Protein AF-0000000074540256 (afdb_homodimer)

InterPro domains:
  IPR001845 HTH ArsR-type DNA-binding domain [PS50987] (1-90)
  IPR001845 HTH ArsR-type DNA-binding domain [SM00418] (5-84)
  IPR011991 ArsR-like helix-turn-helix domain [cd00090] (26-87)
  IPR036388 Winged helix-like DNA-binding domain superfamily [G3DSA:1.10.10.10] (3-91)
  IPR036390 Winged helix DNA-binding domain superfamily [SSF46785] (2-89)
  IPR051081 HTH-type Metal-responsive Transcriptional Regulators [PTHR33154] (4-87)

Secondary structure (DSSP, 8-state):
-HHHHHHHHHHSHHHHHHHHHHHHHS-EEHHHHHHHHT--HHHHHHHHHHHHHTTS-EEEEETTEEEEE---HHHHHHHHHHHHHHHHHHT-/-HHHHHHHHHTSHHHHHHHHHHHHHS-EEHHHHHHHHT--HHHHHHHHHHHHHTTS-EEEEETTEEEEE---HHHHHHHHHHHHHHHHHHT-

Solvent-accessible surface area (backbone atoms only — not comparable to full-atom values): 9832 Å² total; per-residue (Å²): 104,66,60,54,53,50,28,57,55,53,40,36,65,65,50,44,49,50,50,50,55,24,59,76,63,52,54,38,33,53,65,55,49,14,64,76,69,69,49,53,53,68,59,41,44,53,53,47,49,53,36,36,76,60,52,60,31,44,74,44,86,46,92,94,44,51,34,32,27,59,79,49,72,40,50,57,52,24,55,52,23,44,51,49,37,38,52,56,42,70,71,108,105,64,60,54,53,50,28,58,55,53,39,37,66,67,51,45,48,50,51,49,54,25,60,76,64,52,53,37,32,52,64,56,49,12,63,75,70,68,49,51,54,66,60,42,44,53,53,47,49,52,36,37,76,61,52,58,31,44,74,46,85,46,91,95,45,52,33,32,26,62,78,51,70,42,50,57,52,22,54,52,24,46,50,48,37,39,53,56,39,66,72,103

Foldseek 3Di:
DLVVLVCVLVVDPLSLVLQVVQAVVFKDFLVRSCVVSVHDSVVSVVSVVSCVVSQQWDWDDDPPTIIIHGPDPVSVVVSVVVVVVVVVVVVD/DLVVLVCVLVVDPLSLVLQVVQAVVFKDFLVRSCVVSVHDSVVSVVSVVSCVVSQQWDWDDDPPTIIIHGPDPVSVVVSVVVVVVVVVVVVD

Sequence (184 aa):
MPDEKLARALRARIRRRILKTIIDSGELSVTEISERLGIGKYSASKHLKLLYDLGLVNAREDPPRKLYYVSIPELKELLEAYDKVVEAISKRMPDEKLARALRARIRRRILKTIIDSGELSVTEISERLGIGKYSASKHLKLLYDLGLVNAREDPPRKLYYVSIPELKELLEAYDKVVEAISKR

Organism: Archaeoglobus fulgidus (strain ATCC 49558 / DSM 4304 / JCM 9628 / NBRC 100126 / VC-16) (NCBI:txid224325)

Radius of gyration: 18.28 Å; Cα contacts (8 Å, |Δi|>4): 238; chains: 2; bounding box: 24×63×40 Å

pLDDT: mean 96.2, std 3.52, range [77.75, 98.69]

Structure (mmCIF, N/CA/C/O backbone):
data_AF-0000000074540256-model_v1
#
loop_
_entity.id
_entity.type
_entity.pdbx_description
1 polymer 'Transcriptional regulatory protein, ArsR family'
#
loop_
_atom_site.group_PDB
_atom_site.id
_atom_site.type_symbol
_atom_site.label_atom_id
_atom_site.label_alt_id
_atom_site.label_comp_id
_atom_site.label_asym_id
_atom_site.label_entity_id
_atom_site.label_seq_id
_atom_site.pdbx_PDB_ins_code
_atom_site.Cartn_x
_atom_site.Cartn_y
_atom_site.Cartn_z
_atom_site.occupancy
_atom_site.B_iso_or_equiv
_atom_site.auth_seq_id
_atom_site.auth_comp_id
_atom_site.auth_asym_id
_atom_site.auth_atom_id
_atom_site.pdbx_PDB_model_num
ATOM 1 N N . MET A 1 1 ? 3.268 -7.902 12.406 1 85.69 1 MET A N 1
ATOM 2 C CA . MET A 1 1 ? 1.839 -7.617 12.312 1 85.69 1 MET A CA 1
ATOM 3 C C . MET A 1 1 ? 1.364 -7.68 10.867 1 85.69 1 MET A C 1
ATOM 5 O O . MET A 1 1 ? 2.117 -7.359 9.945 1 85.69 1 MET A O 1
ATOM 9 N N . PRO A 1 2 ? 0.242 -8.289 10.594 1 90.19 2 PRO A N 1
ATOM 10 C CA . PRO A 1 2 ? -0.252 -8.477 9.227 1 90.19 2 PRO A CA 1
ATOM 11 C C . PRO A 1 2 ? -0.23 -7.184 8.406 1 90.19 2 PRO A C 1
ATOM 13 O O . PRO A 1 2 ? 0.055 -7.215 7.207 1 90.19 2 PRO A O 1
ATOM 16 N N . ASP A 1 3 ? -0.439 -6.145 9.07 1 92.81 3 ASP A N 1
ATOM 17 C CA . ASP A 1 3 ? -0.439 -4.844 8.414 1 92.81 3 ASP A CA 1
ATOM 18 C C . ASP A 1 3 ? 0.941 -4.512 7.848 1 92.81 3 ASP A C 1
ATOM 20 O O . ASP A 1 3 ? 1.063 -4.113 6.688 1 92.81 3 ASP A O 1
ATOM 24 N N . GLU A 1 4 ? 1.926 -4.688 8.609 1 93 4 GLU A N 1
ATOM 25 C CA . GLU A 1 4 ? 3.289 -4.391 8.18 1 93 4 GLU A CA 1
ATOM 26 C C . GLU A 1 4 ? 3.738 -5.344 7.07 1 93 4 GLU A C 1
ATOM 28 O O . GLU A 1 4 ? 4.449 -4.938 6.148 1 93 4 GLU A O 1
ATOM 33 N N . LYS A 1 5 ? 3.355 -6.578 7.184 1 93.81 5 LYS A N 1
ATOM 34 C CA . LYS A 1 5 ? 3.717 -7.57 6.176 1 93.81 5 LYS A CA 1
ATOM 35 C C . LYS A 1 5 ? 3.084 -7.238 4.828 1 93.81 5 LYS A C 1
ATOM 37 O O . LYS A 1 5 ? 3.721 -7.387 3.783 1 93.81 5 LYS A O 1
ATOM 42 N N . LEU A 1 6 ? 1.835 -6.785 4.848 1 96.69 6 LEU A N 1
ATOM 43 C CA . LEU A 1 6 ? 1.165 -6.387 3.613 1 96.69 6 LEU A CA 1
ATOM 44 C C . LEU A 1 6 ? 1.888 -5.211 2.957 1 96.69 6 LEU A C 1
ATOM 46 O O . LEU A 1 6 ? 2.135 -5.227 1.75 1 96.69 6 LEU A O 1
ATOM 50 N N . ALA A 1 7 ? 2.186 -4.203 3.795 1 96.38 7 ALA A N 1
ATOM 51 C CA . ALA A 1 7 ? 2.873 -3.025 3.268 1 96.38 7 ALA A CA 1
ATOM 52 C C . ALA A 1 7 ? 4.199 -3.408 2.619 1 96.38 7 ALA A C 1
ATOM 54 O O . ALA A 1 7 ? 4.539 -2.908 1.544 1 96.38 7 ALA A O 1
ATOM 55 N N . ARG A 1 8 ? 4.871 -4.309 3.256 1 93.62 8 ARG A N 1
ATOM 56 C CA . ARG A 1 8 ? 6.156 -4.754 2.729 1 93.62 8 ARG A CA 1
ATOM 57 C C . ARG A 1 8 ? 5.977 -5.516 1.42 1 93.62 8 ARG A C 1
ATOM 59 O O . ARG A 1 8 ? 6.766 -5.348 0.486 1 93.62 8 ARG A O 1
ATOM 66 N N . ALA A 1 9 ? 5.062 -6.316 1.358 1 95.62 9 ALA A N 1
ATOM 67 C CA . ALA A 1 9 ? 4.801 -7.094 0.151 1 95.62 9 ALA A CA 1
ATOM 68 C C . ALA A 1 9 ? 4.48 -6.184 -1.03 1 95.62 9 ALA A C 1
ATOM 70 O O . ALA A 1 9 ? 4.969 -6.402 -2.141 1 95.62 9 ALA A O 1
ATOM 71 N N . LEU A 1 10 ? 3.74 -5.137 -0.763 1 96.69 10 LEU A N 1
ATOM 72 C CA . LEU A 1 10 ? 3.207 -4.297 -1.829 1 96.69 10 LEU A CA 1
ATOM 73 C C . LEU A 1 10 ? 4.199 -3.201 -2.203 1 96.69 10 LEU A C 1
ATOM 75 O O . LEU A 1 10 ? 4.039 -2.537 -3.23 1 96.69 10 LEU A O 1
ATOM 79 N N . ARG A 1 11 ? 5.18 -3.053 -1.384 1 94.94 11 ARG A N 1
ATOM 80 C CA . ARG A 1 11 ? 6.148 -2.002 -1.677 1 94.94 11 ARG A CA 1
ATOM 81 C C . ARG A 1 11 ? 6.906 -2.299 -2.967 1 94.94 11 ARG A C 1
ATOM 83 O O . ARG A 1 11 ? 7.402 -1.385 -3.625 1 94.94 11 ARG A O 1
ATOM 90 N N . ALA A 1 12 ? 6.965 -3.561 -3.32 1 96.31 12 ALA A N 1
ATOM 91 C CA . ALA A 1 12 ? 7.68 -3.965 -4.527 1 96.31 12 ALA A CA 1
ATOM 92 C C . ALA A 1 12 ? 6.785 -3.855 -5.758 1 96.31 12 ALA A C 1
ATOM 94 O O . ALA A 1 12 ? 5.719 -4.477 -5.816 1 96.31 12 ALA A O 1
ATOM 95 N N . ARG A 1 13 ? 7.328 -3.102 -6.684 1 96.5 13 ARG A N 1
ATOM 96 C CA . ARG A 1 13 ? 6.562 -2.885 -7.906 1 96.5 13 ARG A CA 1
ATOM 97 C C . ARG A 1 13 ? 6.246 -4.207 -8.602 1 96.5 13 ARG A C 1
ATOM 99 O O . ARG A 1 13 ? 5.129 -4.41 -9.078 1 96.5 13 ARG A O 1
ATOM 106 N N . ILE A 1 14 ? 7.191 -5.066 -8.688 1 97.56 14 ILE A N 1
ATOM 107 C CA . ILE A 1 14 ? 7.027 -6.324 -9.406 1 97.56 14 ILE A CA 1
ATOM 108 C C . ILE A 1 14 ? 5.945 -7.168 -8.734 1 97.56 14 ILE A C 1
ATOM 110 O O . ILE A 1 14 ? 5.172 -7.848 -9.414 1 97.56 14 ILE A O 1
ATOM 114 N N . ARG A 1 15 ? 5.875 -7.145 -7.508 1 97.94 15 ARG A N 1
ATOM 115 C CA . ARG A 1 15 ? 4.855 -7.918 -6.805 1 97.94 15 ARG A CA 1
ATOM 116 C C . ARG A 1 15 ? 3.463 -7.355 -7.066 1 97.94 15 ARG A C 1
ATOM 118 O O . ARG A 1 15 ? 2.496 -8.109 -7.191 1 97.94 15 ARG A O 1
ATOM 125 N N . ARG A 1 16 ? 3.381 -6.066 -7.078 1 97.94 16 ARG A N 1
ATOM 126 C CA . ARG A 1 16 ? 2.102 -5.465 -7.441 1 97.94 16 ARG A CA 1
ATOM 127 C C . ARG A 1 16 ? 1.709 -5.84 -8.867 1 97.94 16 ARG A C 1
ATOM 129 O O . ARG A 1 16 ? 0.54 -6.121 -9.141 1 97.94 16 ARG A O 1
ATOM 136 N N . ARG A 1 17 ? 2.676 -5.859 -9.703 1 98.12 17 ARG A N 1
ATOM 137 C CA . ARG A 1 17 ? 2.408 -6.23 -11.094 1 98.12 17 ARG A CA 1
ATOM 138 C C . ARG A 1 17 ? 1.983 -7.691 -11.195 1 98.12 17 ARG A C 1
ATOM 140 O O . ARG A 1 17 ? 1.096 -8.031 -11.984 1 98.12 17 ARG A O 1
ATOM 147 N N . ILE A 1 18 ? 2.633 -8.5 -10.453 1 98.69 18 ILE A N 1
ATOM 148 C CA . ILE A 1 18 ? 2.262 -9.906 -10.422 1 98.69 18 ILE A CA 1
ATOM 149 C C . ILE A 1 18 ? 0.805 -10.047 -9.992 1 98.69 18 ILE A C 1
ATOM 151 O O . ILE A 1 18 ? 0.019 -10.734 -10.648 1 98.69 18 ILE A O 1
ATOM 155 N N . LEU A 1 19 ? 0.457 -9.398 -8.977 1 98.62 19 LEU A N 1
ATOM 156 C CA . LEU A 1 19 ? -0.903 -9.469 -8.453 1 98.62 19 LEU A CA 1
ATOM 157 C C . LEU A 1 19 ? -1.909 -8.977 -9.484 1 98.62 19 LEU A C 1
ATOM 159 O O . LEU A 1 19 ? -2.936 -9.625 -9.719 1 98.62 19 LEU A O 1
ATOM 163 N N . LYS A 1 20 ? -1.6 -7.898 -10.07 1 98.31 20 LYS A N 1
ATOM 164 C CA . LYS A 1 20 ? -2.494 -7.344 -11.086 1 98.31 20 LYS A CA 1
ATOM 165 C C . LYS A 1 20 ? -2.658 -8.312 -12.258 1 98.31 20 LYS A C 1
ATOM 167 O O . LYS A 1 20 ? -3.768 -8.492 -12.766 1 98.31 20 LYS A O 1
ATOM 172 N N . THR A 1 21 ? -1.561 -8.852 -12.672 1 98.44 21 THR A N 1
ATOM 173 C CA . THR A 1 21 ? -1.578 -9.789 -13.789 1 98.44 21 THR A CA 1
ATOM 174 C C . THR A 1 21 ? -2.477 -10.984 -13.469 1 98.44 21 THR A C 1
ATOM 176 O O . THR A 1 21 ? -3.271 -11.406 -14.312 1 98.44 21 THR A O 1
ATOM 179 N N . ILE A 1 22 ? -2.393 -11.484 -12.297 1 98.5 22 ILE A N 1
ATOM 180 C CA . ILE A 1 22 ? -3.209 -12.617 -11.883 1 98.5 22 ILE A CA 1
ATOM 181 C C . ILE A 1 22 ? -4.676 -12.203 -11.82 1 98.5 22 ILE A C 1
ATOM 183 O O . ILE A 1 22 ? -5.555 -12.922 -12.305 1 98.5 22 ILE A O 1
ATOM 187 N N . ILE A 1 23 ? -4.938 -11.117 -11.219 1 98 23 ILE A N 1
ATOM 188 C CA . ILE A 1 23 ? -6.301 -10.625 -11.055 1 98 23 ILE A CA 1
ATOM 189 C C . ILE A 1 23 ? -6.961 -10.469 -12.422 1 98 23 ILE A C 1
ATOM 191 O O . ILE A 1 23 ? -8.109 -10.883 -12.617 1 98 23 ILE A O 1
ATOM 195 N N . ASP A 1 24 ? -6.242 -9.914 -13.328 1 97.19 24 ASP A N 1
ATOM 196 C CA . ASP A 1 24 ? -6.773 -9.633 -14.656 1 97.19 24 ASP A CA 1
ATOM 197 C C . ASP A 1 24 ? -7.035 -10.93 -15.43 1 97.19 24 ASP A C 1
ATOM 199 O O . ASP A 1 24 ? -7.945 -10.992 -16.25 1 97.19 24 ASP A O 1
ATOM 203 N N . SER A 1 25 ? -6.285 -11.977 -15.125 1 97.5 25 SER A N 1
ATOM 204 C CA . SER A 1 25 ? -6.344 -13.211 -15.906 1 97.5 25 SER A CA 1
ATOM 205 C C . SER A 1 25 ? -7.184 -14.266 -15.211 1 97.5 25 SER A C 1
ATOM 207 O O . SER A 1 25 ? -7.609 -15.242 -15.828 1 97.5 25 SER A O 1
ATOM 209 N N . GLY A 1 26 ? -7.371 -14.086 -13.914 1 96.62 26 GLY A N 1
ATOM 210 C CA . GLY A 1 26 ? -8.07 -15.078 -13.117 1 96.62 26 GLY A CA 1
ATOM 211 C C . GLY A 1 26 ? -7.133 -16.031 -12.398 1 96.62 26 GLY A C 1
ATOM 212 O O . GLY A 1 26 ? -7.145 -16.125 -11.172 1 96.62 26 GLY A O 1
ATOM 213 N N . GLU A 1 27 ? -6.379 -16.797 -13.078 1 97.5 27 GLU A N 1
ATOM 214 C CA . GLU A 1 27 ? -5.34 -17.672 -12.547 1 97.5 27 GLU A CA 1
ATOM 215 C C . GLU A 1 27 ? -4.219 -17.875 -13.562 1 97.5 27 GLU A C 1
ATOM 217 O O . GLU A 1 27 ? -4.465 -17.891 -14.773 1 97.5 27 GLU A O 1
ATOM 222 N N . LEU A 1 28 ? -3.031 -18.047 -13 1 98.19 28 LEU A N 1
ATOM 223 C CA . LEU A 1 28 ? -1.872 -18.219 -13.867 1 98.19 28 LEU A CA 1
ATOM 224 C C . LEU A 1 28 ? -0.829 -19.125 -13.211 1 98.19 28 LEU A C 1
ATOM 226 O O . LEU A 1 28 ? -0.712 -19.141 -11.984 1 98.19 28 LEU A O 1
ATOM 230 N N . SER A 1 29 ? -0.068 -19.719 -14.086 1 98.31 29 SER A N 1
ATOM 231 C CA . SER A 1 29 ? 1.092 -20.469 -13.594 1 98.31 29 SER A CA 1
ATOM 232 C C . SER A 1 29 ? 2.307 -19.562 -13.453 1 98.31 29 SER A C 1
ATOM 234 O O . SER A 1 29 ? 2.324 -18.438 -13.977 1 98.31 29 SER A O 1
ATOM 236 N N . VAL A 1 30 ? 3.32 -20.078 -12.719 1 98.06 30 VAL A N 1
ATOM 237 C CA . VAL A 1 30 ? 4.559 -19.312 -12.555 1 98.06 30 VAL A CA 1
ATOM 238 C C . VAL A 1 30 ? 5.168 -19.031 -13.93 1 98.06 30 VAL A C 1
ATOM 240 O O . VAL A 1 30 ? 5.691 -17.938 -14.164 1 98.06 30 VAL A O 1
ATOM 243 N N . THR A 1 31 ? 5.035 -19.984 -14.789 1 97.94 31 THR A N 1
ATOM 244 C CA . THR A 1 31 ? 5.578 -19.844 -16.141 1 97.94 31 THR A CA 1
ATOM 245 C C . THR A 1 31 ? 4.871 -18.719 -16.891 1 97.94 31 THR A C 1
ATOM 247 O O . THR A 1 31 ? 5.52 -17.875 -17.5 1 97.94 31 THR A O 1
ATOM 250 N N . GLU A 1 32 ? 3.586 -18.719 -16.891 1 98.25 32 GLU A N 1
ATOM 251 C CA . GLU A 1 32 ? 2.805 -17.688 -17.562 1 98.25 32 GLU A CA 1
ATOM 252 C C . GLU A 1 32 ? 3.1 -16.312 -16.969 1 98.25 32 GLU A C 1
ATOM 254 O O . GLU A 1 32 ? 3.207 -15.328 -17.703 1 98.25 32 GLU A O 1
ATOM 259 N N . ILE A 1 33 ? 3.238 -16.203 -15.695 1 98.5 33 ILE A N 1
ATOM 260 C CA . ILE A 1 33 ? 3.535 -14.938 -15.016 1 98.5 33 ILE A CA 1
ATOM 261 C C . ILE A 1 33 ? 4.91 -14.438 -15.438 1 98.5 33 ILE A C 1
ATOM 263 O O . ILE A 1 33 ? 5.066 -13.266 -15.805 1 98.5 33 ILE A O 1
ATOM 267 N N . SER A 1 34 ? 5.871 -15.312 -15.375 1 98.56 34 SER A N 1
ATOM 268 C CA . SER A 1 34 ? 7.23 -14.969 -15.766 1 98.56 34 SER A CA 1
ATOM 269 C C . SER A 1 34 ? 7.277 -14.43 -17.188 1 98.56 34 SER A C 1
ATOM 271 O O . SER A 1 34 ? 7.898 -13.398 -17.453 1 98.56 34 SER A O 1
ATOM 273 N N . GLU A 1 35 ? 6.609 -15.07 -18.094 1 98.38 35 GLU A N 1
ATOM 274 C CA . GLU A 1 35 ? 6.586 -14.68 -19.5 1 98.38 35 GLU A CA 1
ATOM 275 C C . GLU A 1 35 ? 5.891 -13.328 -19.688 1 98.38 35 GLU A C 1
ATOM 277 O O . GLU A 1 35 ? 6.391 -12.461 -20.406 1 98.38 35 GLU A O 1
ATOM 282 N N . ARG A 1 36 ? 4.801 -13.195 -19.062 1 98.06 36 ARG A N 1
ATOM 283 C CA . ARG A 1 36 ? 4 -11.984 -19.234 1 98.06 36 ARG A CA 1
ATOM 284 C C . ARG A 1 36 ? 4.73 -10.766 -18.672 1 98.06 36 ARG A C 1
ATOM 286 O O . ARG A 1 36 ? 4.586 -9.656 -19.188 1 98.06 36 ARG A O 1
ATOM 293 N N . LEU A 1 37 ? 5.512 -10.938 -17.641 1 98.25 37 LEU A N 1
ATOM 294 C CA . LEU A 1 37 ? 6.156 -9.812 -16.969 1 98.25 37 LEU A CA 1
ATOM 295 C C . LEU A 1 37 ? 7.609 -9.68 -17.406 1 98.25 37 LEU A C 1
ATOM 297 O O . LEU A 1 37 ? 8.273 -8.695 -17.078 1 98.25 37 LEU A O 1
ATOM 301 N N . GLY A 1 38 ? 8.055 -10.641 -18.047 1 98.38 38 GLY A N 1
ATOM 302 C CA . GLY A 1 38 ? 9.438 -10.602 -18.5 1 98.38 38 GLY A CA 1
ATOM 303 C C . GLY A 1 38 ? 10.445 -10.773 -17.391 1 98.38 38 GLY A C 1
ATOM 304 O O . GLY A 1 38 ? 11.492 -10.117 -17.375 1 98.38 38 GLY A O 1
ATOM 305 N N . ILE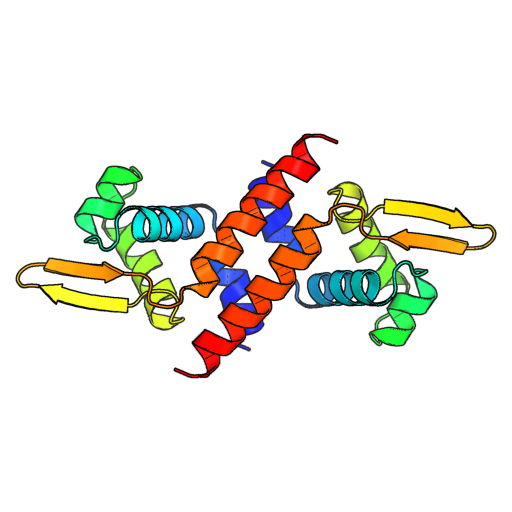 A 1 39 ? 10.203 -11.531 -16.453 1 98 39 ILE A N 1
ATOM 306 C CA . ILE A 1 39 ? 11.125 -11.812 -15.359 1 98 39 ILE A CA 1
ATOM 307 C C . ILE A 1 39 ? 11.438 -13.305 -15.32 1 98 39 ILE A C 1
ATOM 309 O O . ILE A 1 39 ? 10.766 -14.109 -15.977 1 98 39 ILE A O 1
ATOM 313 N N . GLY A 1 40 ? 12.438 -13.711 -14.57 1 98 40 GLY A N 1
ATOM 314 C CA . GLY A 1 40 ? 12.82 -15.109 -14.453 1 98 40 GLY A CA 1
ATOM 315 C C . GLY A 1 40 ? 11.844 -15.93 -13.633 1 98 40 GLY A C 1
ATOM 316 O O . GLY A 1 40 ? 11.219 -15.414 -12.703 1 98 40 GLY A O 1
ATOM 317 N N . LYS A 1 41 ? 11.781 -17.188 -14 1 98 41 LYS A N 1
ATOM 318 C CA . LYS A 1 41 ? 10.883 -18.094 -13.297 1 98 41 LYS A CA 1
ATOM 319 C C . LYS A 1 41 ? 11.281 -18.234 -11.828 1 98 41 LYS A C 1
ATOM 321 O O . LYS A 1 41 ? 10.422 -18.344 -10.953 1 98 41 LYS A O 1
ATOM 326 N N . TYR A 1 42 ? 12.523 -18.234 -11.625 1 98.19 42 TYR A N 1
ATOM 327 C CA . TYR A 1 42 ? 12.992 -18.328 -10.25 1 98.19 42 TYR A CA 1
ATOM 328 C C . TYR A 1 42 ? 12.523 -17.141 -9.422 1 98.19 42 TYR A C 1
ATOM 330 O O . TYR A 1 42 ? 11.992 -17.312 -8.32 1 98.19 42 TYR A O 1
ATOM 338 N N . SER A 1 43 ? 12.75 -15.914 -9.961 1 97.88 43 SER A N 1
ATOM 339 C CA . SER A 1 43 ? 12.32 -14.695 -9.281 1 97.88 43 SER A CA 1
ATOM 340 C C . SER A 1 43 ? 10.812 -14.68 -9.078 1 97.88 43 SER A C 1
ATOM 342 O O . SER A 1 43 ? 10.328 -14.367 -7.988 1 97.88 43 SER A O 1
ATOM 344 N N . ALA A 1 44 ? 10.117 -15.031 -10.125 1 98.5 44 ALA A N 1
ATOM 345 C CA . ALA A 1 44 ? 8.656 -15.086 -10.039 1 98.5 44 ALA A CA 1
ATOM 346 C C . ALA A 1 44 ? 8.211 -16.047 -8.945 1 98.5 44 ALA A C 1
ATOM 348 O O . ALA A 1 44 ? 7.289 -15.75 -8.188 1 98.5 44 ALA A O 1
ATOM 349 N N . SER A 1 45 ? 8.828 -17.156 -8.883 1 98.44 45 SER A N 1
ATOM 350 C CA . SER A 1 45 ? 8.477 -18.156 -7.887 1 98.44 45 SER A CA 1
ATOM 351 C C . SER A 1 45 ? 8.719 -17.641 -6.473 1 98.44 45 SER A C 1
ATOM 353 O O . SER A 1 45 ? 7.902 -17.875 -5.574 1 98.44 45 SER A O 1
ATOM 355 N N . LYS A 1 46 ? 9.797 -16.984 -6.316 1 98.56 46 LYS A N 1
ATOM 356 C CA . LYS A 1 46 ? 10.117 -16.422 -5.008 1 98.56 46 LYS A CA 1
ATOM 357 C C . LYS A 1 46 ? 9.07 -15.391 -4.578 1 98.56 46 LYS A C 1
ATOM 359 O O . LYS A 1 46 ? 8.641 -15.383 -3.422 1 98.56 46 LYS A O 1
ATOM 364 N N . HIS A 1 47 ? 8.703 -14.539 -5.445 1 98.5 47 HIS A N 1
ATOM 365 C CA . HIS A 1 47 ? 7.691 -13.539 -5.141 1 98.5 47 HIS A CA 1
ATOM 366 C C . HIS A 1 47 ? 6.34 -14.188 -4.852 1 98.5 47 HIS A C 1
ATOM 368 O O . HIS A 1 47 ? 5.641 -13.789 -3.916 1 98.5 47 HIS A O 1
ATOM 374 N N . LEU A 1 48 ? 6.027 -15.188 -5.625 1 98.25 48 LEU A N 1
ATOM 375 C CA . LEU A 1 48 ? 4.75 -15.875 -5.457 1 98.25 48 LEU A CA 1
ATOM 376 C C . LEU A 1 48 ? 4.695 -16.609 -4.125 1 98.25 48 LEU A C 1
ATOM 378 O O . LEU A 1 48 ? 3.65 -16.656 -3.473 1 98.25 48 LEU A O 1
ATOM 382 N N . LYS A 1 49 ? 5.805 -17.219 -3.848 1 98.19 49 LYS A N 1
ATOM 383 C CA . LYS A 1 49 ? 5.855 -17.891 -2.555 1 98.19 49 LYS A CA 1
ATOM 384 C C . LYS A 1 49 ? 5.609 -16.922 -1.41 1 98.19 49 LYS A C 1
ATOM 386 O O . LYS A 1 49 ? 4.844 -17.219 -0.49 1 98.19 49 LYS A O 1
ATOM 391 N N . LEU A 1 50 ? 6.23 -15.789 -1.438 1 97.69 50 LEU A N 1
ATOM 392 C CA . LEU A 1 50 ? 6.035 -14.758 -0.426 1 97.69 50 LEU A CA 1
ATOM 393 C C . LEU A 1 50 ? 4.574 -14.32 -0.377 1 97.69 50 LEU A C 1
ATOM 395 O O . LEU A 1 50 ? 3.98 -14.242 0.701 1 97.69 50 LEU A O 1
ATOM 399 N N . LEU A 1 51 ? 3.984 -14.031 -1.488 1 97.88 51 LEU A N 1
ATOM 400 C CA . LEU A 1 51 ? 2.6 -13.578 -1.588 1 97.88 51 LEU A CA 1
ATOM 401 C C . LEU A 1 51 ? 1.644 -14.664 -1.098 1 97.88 51 LEU A C 1
ATOM 403 O O . LEU A 1 51 ? 0.628 -14.359 -0.467 1 97.88 51 LEU A O 1
ATOM 407 N N . TYR A 1 52 ? 2.018 -15.914 -1.435 1 97.19 52 TYR A N 1
ATOM 408 C CA . TYR A 1 52 ? 1.233 -17.062 -0.981 1 97.19 52 TYR A CA 1
ATOM 409 C C . TYR A 1 52 ? 1.293 -17.203 0.536 1 97.19 52 TYR A C 1
ATOM 411 O O . TYR A 1 52 ? 0.26 -17.344 1.193 1 97.19 52 TYR A O 1
ATOM 419 N N . ASP A 1 53 ? 2.488 -17.109 1.027 1 96.12 53 ASP A N 1
ATOM 420 C CA . ASP A 1 53 ? 2.688 -17.234 2.467 1 96.12 53 ASP A CA 1
ATOM 421 C C . ASP A 1 53 ? 1.941 -16.141 3.227 1 96.12 53 ASP A C 1
ATOM 423 O O . ASP A 1 53 ? 1.494 -16.344 4.355 1 96.12 53 ASP A O 1
ATOM 427 N N . LEU A 1 54 ? 1.739 -15 2.564 1 95.75 54 LEU A N 1
ATOM 428 C CA . LEU A 1 54 ? 1.072 -13.867 3.197 1 95.75 54 LEU A CA 1
ATOM 429 C C . LEU A 1 54 ? -0.438 -13.945 3.006 1 95.75 54 LEU A C 1
ATOM 431 O O . LEU A 1 54 ? -1.184 -13.133 3.553 1 95.75 54 LEU A O 1
ATOM 435 N N . GLY A 1 55 ? -0.842 -14.867 2.186 1 95.75 55 GLY A N 1
ATOM 436 C CA . GLY A 1 55 ? -2.266 -15.062 1.967 1 95.75 55 GLY A CA 1
ATOM 437 C C . GLY A 1 55 ? -2.832 -14.164 0.885 1 95.75 55 GLY A C 1
ATOM 438 O O . GLY A 1 55 ? -4.051 -14 0.777 1 95.75 55 GLY A O 1
ATOM 439 N N . LEU A 1 56 ? -2.043 -13.547 0.101 1 97.69 56 LEU A N 1
ATOM 440 C CA . LEU A 1 56 ? -2.488 -12.625 -0.941 1 97.69 56 LEU A CA 1
ATOM 441 C C . LEU A 1 56 ? -2.848 -13.383 -2.215 1 97.69 56 LEU A C 1
ATOM 443 O O . LEU A 1 56 ? -3.635 -12.891 -3.031 1 97.69 56 LEU A O 1
ATOM 447 N N . VAL A 1 57 ? -2.264 -14.531 -2.389 1 97.62 57 VAL A N 1
ATOM 448 C CA . VAL A 1 57 ? -2.646 -15.422 -3.479 1 97.62 57 VAL A CA 1
ATOM 449 C C . VAL A 1 57 ? -2.846 -16.844 -2.945 1 97.62 57 VAL A C 1
ATOM 451 O O . VAL A 1 57 ? -2.402 -17.156 -1.84 1 97.62 57 VAL A O 1
ATOM 454 N N . ASN A 1 58 ? -3.535 -17.578 -3.65 1 97.06 58 ASN A N 1
ATOM 455 C CA . ASN A 1 58 ? -3.703 -19.016 -3.439 1 97.06 58 ASN A CA 1
ATOM 456 C C . ASN A 1 58 ? -3.23 -19.812 -4.648 1 97.06 58 ASN A C 1
ATOM 458 O O . ASN A 1 58 ? -2.936 -19.25 -5.699 1 97.06 58 ASN A O 1
ATOM 462 N N . ALA A 1 59 ? -3.086 -21.109 -4.375 1 96.81 59 ALA A N 1
ATOM 463 C CA . ALA A 1 59 ? -2.617 -21.953 -5.473 1 96.81 59 ALA A CA 1
ATOM 464 C C . ALA A 1 59 ? -3.389 -23.281 -5.52 1 96.81 59 ALA A C 1
ATOM 466 O O . ALA A 1 59 ? -3.756 -23.828 -4.477 1 96.81 59 ALA A O 1
ATOM 467 N N . ARG A 1 60 ? -3.686 -23.703 -6.66 1 95.5 60 ARG A N 1
ATOM 468 C CA . ARG A 1 60 ? -4.262 -25.031 -6.867 1 95.5 60 ARG A CA 1
ATOM 469 C C . ARG A 1 60 ? -3.404 -25.859 -7.82 1 95.5 60 ARG A C 1
ATOM 471 O O . ARG A 1 60 ? -2.803 -25.312 -8.75 1 95.5 60 ARG A O 1
ATOM 478 N N . GLU A 1 61 ? -3.371 -27.141 -7.414 1 92.12 61 GLU A N 1
ATOM 479 C CA . GLU A 1 61 ? -2.607 -28.047 -8.266 1 92.12 61 GLU A CA 1
ATOM 480 C C . GLU A 1 61 ? -3.408 -28.438 -9.5 1 92.12 61 GLU A C 1
ATOM 482 O O . GLU A 1 61 ? -4.586 -28.797 -9.398 1 92.12 61 GLU A O 1
ATOM 487 N N . ASP A 1 62 ? -2.848 -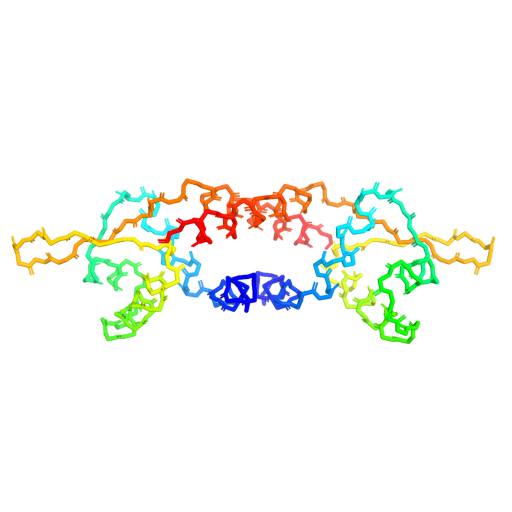28.156 -10.57 1 87.5 62 ASP A N 1
ATOM 488 C CA . ASP A 1 62 ? -3.352 -28.656 -11.852 1 87.5 62 ASP A CA 1
ATOM 489 C C . ASP A 1 62 ? -2.256 -29.375 -12.625 1 87.5 62 ASP A C 1
ATOM 491 O O . ASP A 1 62 ? -1.652 -28.812 -13.539 1 87.5 62 ASP A O 1
ATOM 495 N N . PRO A 1 63 ? -2.236 -30.625 -12.336 1 87.69 63 PRO A N 1
ATOM 496 C CA . PRO A 1 63 ? -1.094 -31.328 -12.93 1 87.69 63 PRO A CA 1
ATOM 497 C C . PRO A 1 63 ? -1.061 -31.219 -14.453 1 87.69 63 PRO A C 1
ATOM 499 O O . PRO A 1 63 ? -2.105 -31.281 -15.102 1 87.69 63 PRO A O 1
ATOM 502 N N . PRO A 1 64 ? 0.245 -30.625 -14.812 1 86 64 PRO A N 1
ATOM 503 C CA . PRO A 1 64 ? 1.543 -30.609 -14.133 1 86 64 PRO A CA 1
ATOM 504 C C . PRO A 1 64 ? 1.883 -29.234 -13.547 1 86 64 PRO A C 1
ATOM 506 O O . PRO A 1 64 ? 3.016 -29.016 -13.117 1 86 64 PRO A O 1
ATOM 509 N N . ARG A 1 65 ? 1.036 -28.422 -13.586 1 90.06 65 ARG A N 1
ATOM 510 C CA . ARG A 1 65 ? 1.404 -27.062 -13.18 1 90.06 65 ARG A CA 1
ATOM 511 C C . ARG A 1 65 ? 0.63 -26.625 -11.938 1 90.06 65 ARG A C 1
ATOM 513 O O . ARG A 1 65 ? -0.318 -27.297 -11.531 1 90.06 65 ARG A O 1
ATOM 520 N N . LYS A 1 66 ? 1.112 -25.719 -11.297 1 96.19 66 LYS A N 1
ATOM 521 C CA . LYS A 1 66 ? 0.458 -25.031 -10.195 1 96.19 66 LYS A CA 1
ATOM 522 C C . LYS A 1 66 ? -0.11 -23.688 -10.656 1 96.19 66 LYS A C 1
ATOM 524 O O . LYS A 1 66 ? 0.579 -22.906 -11.32 1 96.19 66 LYS A O 1
ATOM 529 N N . LEU A 1 67 ? -1.412 -23.484 -10.414 1 98.12 67 LEU A N 1
ATOM 530 C CA . LEU A 1 67 ? -2.059 -22.25 -10.828 1 98.12 67 LEU A CA 1
ATOM 531 C C . LEU A 1 67 ? -2.33 -21.344 -9.625 1 98.12 67 LEU A C 1
ATOM 533 O O . LEU A 1 67 ? -2.941 -21.781 -8.648 1 98.12 67 LEU A O 1
ATOM 537 N N . TYR A 1 68 ? -1.872 -20.125 -9.734 1 98.31 68 TYR A N 1
ATOM 538 C CA . TYR A 1 68 ? -2.047 -19.141 -8.68 1 98.31 68 TYR A CA 1
ATOM 539 C C . TYR A 1 68 ? -3.229 -18.219 -8.977 1 98.31 68 TYR A C 1
ATOM 541 O O . TYR A 1 68 ? -3.455 -17.859 -10.133 1 98.31 68 TYR A O 1
ATOM 549 N N . TYR A 1 69 ? -3.961 -17.859 -7.961 1 98.12 69 TYR A N 1
ATOM 550 C CA . TYR A 1 69 ? -5.102 -16.953 -8.094 1 98.12 69 TYR A CA 1
ATOM 551 C C . TYR A 1 69 ? -5.285 -16.125 -6.832 1 98.12 69 TYR A C 1
ATOM 553 O O . TYR A 1 69 ? -4.785 -16.484 -5.762 1 98.12 69 TYR A O 1
ATOM 561 N N . VAL A 1 70 ? -5.93 -15 -7.016 1 97.62 70 VAL A N 1
ATOM 562 C CA . VAL A 1 70 ? -6.215 -14.125 -5.887 1 97.62 70 VAL A CA 1
ATOM 563 C C . VAL A 1 70 ? -7.57 -14.477 -5.281 1 97.62 70 VAL A C 1
ATOM 565 O O . VAL A 1 70 ? -8.578 -14.523 -5.988 1 97.62 70 VAL A O 1
ATOM 568 N N . SER A 1 71 ? -7.496 -14.75 -4.047 1 90.88 71 SER A N 1
ATOM 569 C CA . SER A 1 71 ? -8.727 -15.18 -3.387 1 90.88 71 SER A CA 1
ATOM 570 C C . SER A 1 71 ? -9.289 -14.078 -2.5 1 90.88 71 SER A C 1
ATOM 572 O O . SER A 1 71 ? -10.266 -14.289 -1.777 1 90.88 71 SER A O 1
ATOM 574 N N . ILE A 1 72 ? -8.742 -12.953 -2.414 1 94.94 72 ILE A N 1
ATOM 575 C CA . ILE A 1 72 ? -9.18 -11.797 -1.646 1 94.94 72 ILE A CA 1
ATOM 576 C C . ILE A 1 72 ? -9.664 -10.703 -2.596 1 94.94 72 ILE A C 1
ATOM 578 O O . ILE A 1 72 ? -8.859 -9.914 -3.102 1 94.94 72 ILE A O 1
ATOM 582 N N . PRO A 1 73 ? -10.906 -10.609 -2.764 1 93.44 73 PRO A N 1
ATOM 583 C CA . PRO A 1 73 ? -11.414 -9.617 -3.721 1 93.44 73 PRO A CA 1
ATOM 584 C C . PRO A 1 73 ? -11 -8.188 -3.367 1 93.44 73 PRO A C 1
ATOM 586 O O . PRO A 1 73 ? -10.836 -7.355 -4.258 1 93.44 73 PRO A O 1
ATOM 589 N N . GLU A 1 74 ? -10.812 -7.93 -2.098 1 97.5 74 GLU A N 1
ATOM 590 C CA . GLU A 1 74 ? -10.43 -6.605 -1.62 1 97.5 74 GLU A CA 1
ATOM 591 C C . GLU A 1 74 ? -9.078 -6.184 -2.184 1 97.5 74 GLU A C 1
ATOM 593 O O . GLU A 1 74 ? -8.781 -4.992 -2.268 1 97.5 74 GLU A O 1
ATOM 598 N N . LEU A 1 75 ? -8.297 -7.117 -2.619 1 98.19 75 LEU A N 1
ATOM 599 C CA . LEU A 1 75 ? -6.984 -6.805 -3.188 1 98.19 75 LEU A CA 1
ATOM 600 C C . LEU A 1 75 ? -7.133 -6.07 -4.516 1 98.19 75 LEU A C 1
ATOM 602 O O . LEU A 1 75 ? -6.336 -5.184 -4.828 1 98.19 75 LEU A O 1
ATOM 60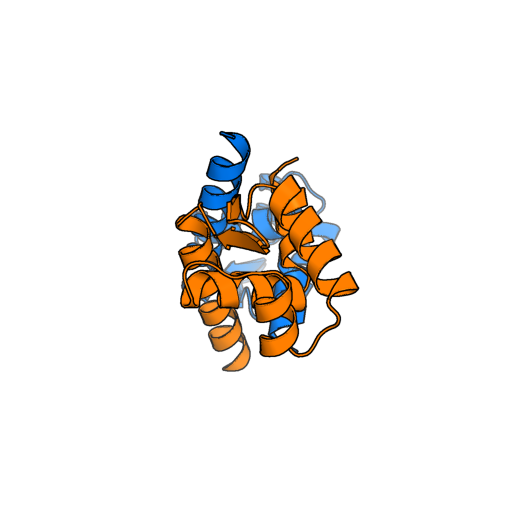6 N N . LYS A 1 76 ? -8.125 -6.469 -5.254 1 97.94 76 LYS A N 1
ATOM 607 C CA . LYS A 1 76 ? -8.398 -5.758 -6.496 1 97.94 76 LYS A CA 1
ATOM 608 C C . LYS A 1 76 ? -8.742 -4.297 -6.23 1 97.94 76 LYS A C 1
ATOM 610 O O . LYS A 1 76 ? -8.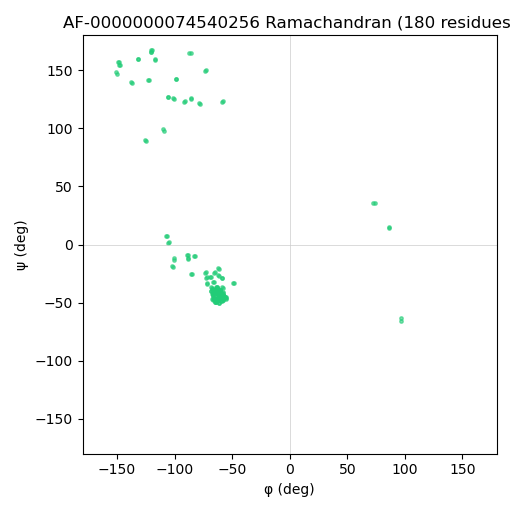227 -3.396 -6.895 1 97.94 76 LYS A O 1
ATOM 615 N N . GLU A 1 77 ? -9.602 -4.109 -5.254 1 97.75 77 GLU A N 1
ATOM 616 C CA . GLU A 1 77 ? -9.977 -2.754 -4.863 1 97.75 77 GLU A CA 1
ATOM 617 C C . GLU A 1 77 ? -8.758 -1.948 -4.418 1 97.75 77 GLU A C 1
ATOM 619 O O . GLU A 1 77 ? -8.625 -0.773 -4.766 1 97.75 77 GLU A O 1
ATOM 624 N N . LEU A 1 78 ? -7.918 -2.578 -3.676 1 98.56 78 LEU A N 1
ATOM 625 C CA . LEU A 1 78 ? -6.723 -1.926 -3.15 1 98.56 78 LEU A CA 1
ATOM 626 C C . LEU A 1 78 ? -5.812 -1.463 -4.281 1 98.56 78 LEU A C 1
ATOM 628 O O . LEU A 1 78 ? -5.395 -0.303 -4.316 1 98.56 78 LEU A O 1
ATOM 632 N N . LEU A 1 79 ? -5.566 -2.303 -5.215 1 98.44 79 LEU A N 1
ATOM 633 C CA . LEU A 1 79 ? -4.629 -1.982 -6.289 1 98.44 79 LEU A CA 1
ATOM 634 C C . LEU A 1 79 ? -5.23 -0.957 -7.242 1 98.44 79 LEU A C 1
ATOM 636 O O . LEU A 1 79 ? -4.512 -0.119 -7.793 1 98.44 79 LEU A O 1
ATOM 640 N N . GLU A 1 80 ? -6.543 -1.017 -7.43 1 97.88 80 GLU A N 1
ATOM 641 C CA . GLU A 1 80 ? -7.211 -0.004 -8.242 1 97.88 80 GLU A CA 1
ATOM 642 C C . GLU A 1 80 ? -7.125 1.372 -7.586 1 97.88 80 GLU A C 1
ATOM 644 O O . GLU A 1 80 ? -6.863 2.371 -8.258 1 97.88 80 GLU A O 1
ATOM 649 N N . ALA A 1 81 ? -7.418 1.409 -6.316 1 98.06 81 ALA A N 1
ATOM 650 C CA . ALA A 1 81 ? -7.297 2.67 -5.586 1 98.06 81 ALA A CA 1
ATOM 651 C C . ALA A 1 81 ? -5.863 3.184 -5.609 1 98.06 81 ALA A C 1
ATOM 653 O O . ALA A 1 81 ? -5.629 4.387 -5.734 1 98.06 81 ALA A O 1
ATOM 654 N N . TYR A 1 82 ? -4.953 2.287 -5.48 1 98.38 82 TYR A N 1
ATOM 655 C CA . TYR A 1 82 ? -3.539 2.637 -5.559 1 98.38 82 TYR A CA 1
ATOM 656 C C . TYR A 1 82 ? -3.225 3.352 -6.867 1 98.38 82 TYR A C 1
ATOM 658 O O . TYR A 1 82 ? -2.607 4.418 -6.863 1 98.38 82 TYR A O 1
ATOM 666 N N . ASP A 1 83 ? -3.688 2.84 -7.938 1 97.75 83 ASP A N 1
ATOM 667 C CA . ASP A 1 83 ? -3.451 3.434 -9.25 1 97.75 83 ASP A CA 1
ATOM 668 C C . ASP A 1 83 ? -4.078 4.824 -9.344 1 97.75 83 ASP A C 1
ATOM 670 O O . ASP A 1 83 ? -3.49 5.738 -9.93 1 97.75 83 ASP A O 1
ATOM 674 N N . LYS A 1 84 ? -5.199 4.906 -8.766 1 97.94 84 LYS A N 1
ATOM 675 C CA . LYS A 1 84 ? -5.879 6.199 -8.789 1 97.94 84 LYS A CA 1
ATOM 676 C C . LYS A 1 84 ? -5.094 7.254 -8.016 1 97.94 84 LYS A C 1
ATOM 678 O O . LYS A 1 84 ? -5.039 8.414 -8.422 1 97.94 84 LYS A O 1
ATOM 683 N N . VAL A 1 85 ? -4.516 6.859 -6.887 1 97.94 85 VAL A N 1
ATOM 684 C CA . VAL A 1 85 ? -3.73 7.801 -6.09 1 97.94 85 VAL A CA 1
ATOM 685 C C . VAL A 1 85 ? -2.471 8.203 -6.855 1 97.94 85 VAL A C 1
ATOM 687 O O . VAL A 1 85 ? -2.107 9.375 -6.895 1 97.94 85 VAL A O 1
ATOM 690 N N . VAL A 1 86 ? -1.832 7.266 -7.445 1 97.5 86 VAL A N 1
ATOM 691 C CA . VAL A 1 86 ? -0.635 7.539 -8.234 1 97.5 86 VAL A CA 1
ATOM 692 C C . VAL A 1 86 ? -0.961 8.547 -9.336 1 97.5 86 VAL A C 1
ATOM 694 O O . VAL A 1 86 ? -0.191 9.484 -9.578 1 97.5 86 VAL A O 1
ATOM 697 N N . GLU A 1 87 ? -2.088 8.297 -9.984 1 97.12 87 GLU A N 1
ATOM 698 C CA . GLU A 1 87 ? -2.508 9.203 -11.055 1 97.12 87 GLU A CA 1
ATOM 699 C C . GLU A 1 87 ? -2.758 10.609 -10.508 1 97.12 87 GLU A C 1
ATOM 701 O O . GLU A 1 87 ? -2.389 11.602 -11.148 1 97.12 87 GLU A O 1
ATOM 706 N N . ALA A 1 88 ? -3.389 10.648 -9.398 1 95.62 88 ALA A N 1
ATOM 707 C CA . ALA A 1 88 ? -3.73 11.938 -8.805 1 95.62 88 ALA A CA 1
ATOM 708 C C . ALA A 1 88 ? -2.475 12.711 -8.422 1 95.62 88 ALA A C 1
ATOM 710 O O . ALA A 1 88 ? -2.42 13.938 -8.586 1 95.62 88 ALA A O 1
ATOM 711 N N . ILE A 1 89 ? -1.478 12.008 -7.855 1 93.75 89 ILE A N 1
ATOM 712 C CA . ILE A 1 89 ? -0.268 12.695 -7.418 1 93.75 89 ILE A CA 1
ATOM 713 C C . ILE A 1 89 ? 0.554 13.117 -8.633 1 93.75 89 ILE A C 1
ATOM 715 O O . ILE A 1 89 ? 1.249 14.141 -8.594 1 93.75 89 ILE A O 1
ATOM 719 N N . SER A 1 90 ? 0.417 12.367 -9.711 1 93.94 90 SER A N 1
ATOM 720 C CA . SER A 1 90 ? 1.17 12.672 -10.93 1 93.94 90 SER A CA 1
ATOM 721 C C . SER A 1 90 ? 0.61 13.906 -11.633 1 93.94 90 SER A C 1
ATOM 723 O O . SER A 1 90 ? 1.305 14.539 -12.422 1 93.94 90 SER A O 1
ATOM 725 N N . LYS A 1 91 ? -0.603 14.227 -11.43 1 87.81 91 LYS A N 1
ATOM 726 C CA . LYS A 1 91 ? -1.262 15.367 -12.055 1 87.81 91 LYS A CA 1
ATOM 727 C C . LYS A 1 91 ? -0.958 16.656 -11.297 1 87.81 91 LYS A C 1
ATOM 729 O O . LYS A 1 91 ? -1.238 17.75 -11.789 1 87.81 91 LYS A O 1
ATOM 734 N N . ARG A 1 92 ? -0.377 16.672 -10.156 1 78.25 92 ARG A N 1
ATOM 735 C CA . ARG A 1 92 ? -0.006 17.859 -9.398 1 78.25 92 ARG A CA 1
ATOM 736 C C . ARG A 1 92 ? 1.269 18.5 -9.953 1 78.25 92 ARG A C 1
ATOM 738 O O . ARG A 1 92 ? 1.388 19.719 -10.008 1 78.25 92 ARG A O 1
ATOM 745 N N . MET B 1 1 ? 9.883 7.051 -9.719 1 85.88 1 MET B N 1
ATOM 746 C CA . MET B 1 1 ? 8.547 6.973 -10.305 1 85.88 1 MET B CA 1
ATOM 747 C C . MET B 1 1 ? 7.473 7.145 -9.227 1 85.88 1 MET B C 1
ATOM 749 O O . MET B 1 1 ? 7.672 6.742 -8.078 1 85.88 1 MET B O 1
ATOM 753 N N . PRO B 1 2 ? 6.457 7.914 -9.453 1 90.56 2 PRO B N 1
ATOM 754 C CA . PRO B 1 2 ? 5.418 8.211 -8.461 1 90.56 2 PRO B CA 1
ATOM 755 C C . PRO B 1 2 ? 4.887 6.953 -7.773 1 90.56 2 PRO B C 1
ATOM 757 O O . PRO B 1 2 ? 4.582 6.977 -6.578 1 90.56 2 PRO B O 1
ATOM 760 N N . ASP B 1 3 ? 4.863 5.938 -8.508 1 92.81 3 ASP B N 1
ATOM 761 C CA . ASP B 1 3 ? 4.379 4.668 -7.973 1 92.81 3 ASP B CA 1
ATOM 762 C C . ASP B 1 3 ? 5.281 4.168 -6.844 1 92.81 3 ASP B C 1
ATOM 764 O O . ASP B 1 3 ? 4.797 3.797 -5.773 1 92.81 3 ASP B O 1
ATOM 768 N N . GLU B 1 4 ? 6.508 4.199 -7.051 1 93 4 GLU B N 1
ATOM 769 C CA . GLU B 1 4 ? 7.461 3.73 -6.051 1 93 4 GLU B CA 1
ATOM 770 C C . GLU B 1 4 ? 7.469 4.641 -4.828 1 93 4 GLU B C 1
ATOM 772 O O . GLU B 1 4 ? 7.613 4.172 -3.697 1 93 4 GLU B O 1
ATOM 777 N N . LYS B 1 5 ? 7.355 5.895 -5.055 1 93.81 5 LYS B N 1
ATOM 778 C CA . LYS B 1 5 ? 7.336 6.859 -3.959 1 93.81 5 LYS B CA 1
ATOM 779 C C . LYS B 1 5 ? 6.113 6.66 -3.072 1 93.81 5 LYS B C 1
ATOM 781 O O . LYS B 1 5 ? 6.207 6.746 -1.846 1 93.81 5 LYS B O 1
ATOM 786 N N . LEU B 1 6 ? 4.969 6.391 -3.676 1 96.75 6 LEU B N 1
ATOM 787 C CA . LEU B 1 6 ? 3.756 6.121 -2.908 1 96.75 6 LEU B CA 1
ATOM 788 C C . LEU B 1 6 ? 3.924 4.879 -2.041 1 96.75 6 LEU B C 1
ATOM 790 O O . LEU B 1 6 ? 3.584 4.895 -0.855 1 96.75 6 LEU B O 1
ATOM 794 N N . ALA B 1 7 ? 4.438 3.824 -2.684 1 96.31 7 ALA B N 1
ATOM 795 C CA . ALA B 1 7 ? 4.633 2.578 -1.946 1 96.31 7 ALA B CA 1
ATOM 796 C C . ALA B 1 7 ? 5.547 2.791 -0.744 1 96.31 7 ALA B C 1
ATOM 798 O O . ALA B 1 7 ? 5.277 2.281 0.347 1 96.31 7 ALA B O 1
ATOM 799 N N . ARG B 1 8 ? 6.555 3.551 -0.979 1 93.75 8 ARG B N 1
ATOM 800 C CA . ARG B 1 8 ? 7.5 3.826 0.098 1 93.75 8 ARG B CA 1
ATOM 801 C C . ARG B 1 8 ? 6.848 4.641 1.207 1 93.75 8 ARG B C 1
ATOM 803 O O . ARG B 1 8 ? 7.074 4.387 2.391 1 93.75 8 ARG B O 1
ATOM 810 N N . ALA B 1 9 ? 6.125 5.574 0.886 1 95.69 9 ALA B N 1
ATOM 811 C CA . ALA B 1 9 ? 5.445 6.414 1.865 1 95.69 9 ALA B CA 1
ATOM 812 C C . ALA B 1 9 ? 4.488 5.594 2.725 1 95.69 9 ALA B C 1
ATOM 814 O O . ALA B 1 9 ? 4.438 5.77 3.945 1 95.69 9 ALA B O 1
ATOM 815 N N . LEU B 1 10 ? 3.826 4.66 2.109 1 96.75 10 LEU B N 1
ATOM 816 C CA . LEU B 1 10 ? 2.746 3.939 2.771 1 96.75 10 LEU B CA 1
ATOM 817 C C . LEU B 1 10 ? 3.283 2.723 3.518 1 96.75 10 LEU B C 1
ATOM 819 O O . LEU B 1 10 ? 2.57 2.121 4.324 1 96.75 10 LEU B O 1
ATOM 823 N N . ARG B 1 11 ? 4.484 2.43 3.242 1 94.94 11 ARG B N 1
ATOM 824 C CA . ARG B 1 11 ? 5.043 1.254 3.902 1 94.94 11 ARG B CA 1
ATOM 825 C C . ARG B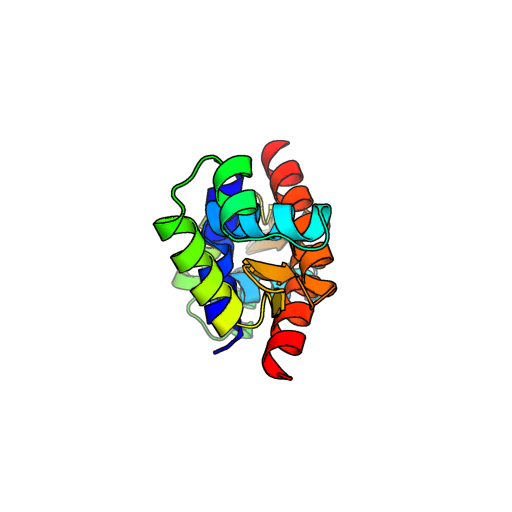 1 11 ? 5.148 1.47 5.41 1 94.94 11 ARG B C 1
ATOM 827 O O . ARG B 1 11 ? 5.164 0.507 6.18 1 94.94 11 ARG B O 1
ATOM 834 N N . ALA B 1 12 ? 5.223 2.711 5.82 1 96.31 12 ALA B N 1
ATOM 835 C CA . ALA B 1 12 ? 5.336 3.037 7.242 1 96.31 12 ALA B CA 1
ATOM 836 C C . ALA B 1 12 ? 3.963 3.1 7.902 1 96.31 12 ALA B C 1
ATOM 838 O O . ALA B 1 12 ? 3.096 3.865 7.477 1 96.31 12 ALA B O 1
ATOM 839 N N . ARG B 1 13 ? 3.891 2.316 8.953 1 96.56 13 ARG B N 1
ATOM 840 C CA . ARG B 1 13 ? 2.619 2.254 9.664 1 96.56 13 ARG B CA 1
ATOM 841 C C . ARG B 1 13 ? 2.217 3.629 10.188 1 96.56 13 ARG B C 1
ATOM 843 O O . ARG B 1 13 ? 1.048 4.016 10.102 1 96.56 13 ARG B O 1
ATOM 850 N N . ILE B 1 14 ? 3.125 4.34 10.734 1 97.56 14 ILE B N 1
ATOM 851 C CA . ILE B 1 14 ? 2.83 5.629 11.352 1 97.56 14 ILE B CA 1
ATOM 852 C C . ILE B 1 14 ? 2.328 6.609 10.289 1 97.56 14 ILE B C 1
ATOM 854 O O . ILE B 1 14 ? 1.44 7.418 10.555 1 97.56 14 ILE B O 1
ATOM 858 N N . ARG B 1 15 ? 2.84 6.555 9.156 1 97.88 15 ARG B N 1
ATOM 859 C CA . ARG B 1 15 ? 2.393 7.449 8.102 1 97.88 15 ARG B CA 1
ATOM 860 C C . ARG B 1 15 ? 0.973 7.109 7.656 1 97.88 15 ARG B C 1
ATOM 862 O O . ARG B 1 15 ? 0.182 8.008 7.352 1 97.88 15 ARG B O 1
ATOM 869 N N . ARG B 1 16 ? 0.706 5.828 7.574 1 97.94 16 ARG B N 1
ATOM 870 C CA . ARG B 1 16 ? -0.669 5.438 7.277 1 97.94 16 ARG B CA 1
ATOM 871 C C . ARG B 1 16 ? -1.621 5.914 8.375 1 97.94 16 ARG B C 1
ATOM 873 O O . ARG B 1 16 ? -2.729 6.371 8.078 1 97.94 16 ARG B O 1
ATOM 880 N N . ARG B 1 17 ? -1.169 5.824 9.555 1 98.12 17 ARG B N 1
ATOM 881 C CA . ARG B 1 17 ? -1.993 6.273 10.672 1 98.12 17 ARG B CA 1
ATOM 882 C C . ARG B 1 17 ? -2.193 7.785 10.633 1 98.12 17 ARG B C 1
ATOM 884 O O . ARG B 1 17 ? -3.283 8.281 10.93 1 98.12 17 ARG B O 1
ATOM 891 N N . ILE B 1 18 ? -1.164 8.469 10.312 1 98.69 18 ILE B N 1
ATOM 892 C CA . ILE B 1 18 ? -1.264 9.922 10.172 1 98.69 18 ILE B CA 1
ATOM 893 C C . ILE B 1 18 ? -2.312 10.266 9.117 1 98.69 18 ILE B C 1
ATOM 895 O O . ILE B 1 18 ? -3.201 11.086 9.359 1 98.69 18 ILE B O 1
ATOM 899 N N . LEU B 1 19 ? -2.234 9.633 8.023 1 98.56 19 LEU B N 1
ATOM 900 C CA . LEU B 1 19 ? -3.168 9.891 6.934 1 98.56 19 LEU B CA 1
ATOM 901 C C . LEU B 1 19 ? -4.602 9.594 7.363 1 98.56 19 LEU B C 1
ATOM 903 O O . LEU B 1 19 ? -5.508 10.391 7.113 1 98.56 19 LEU B O 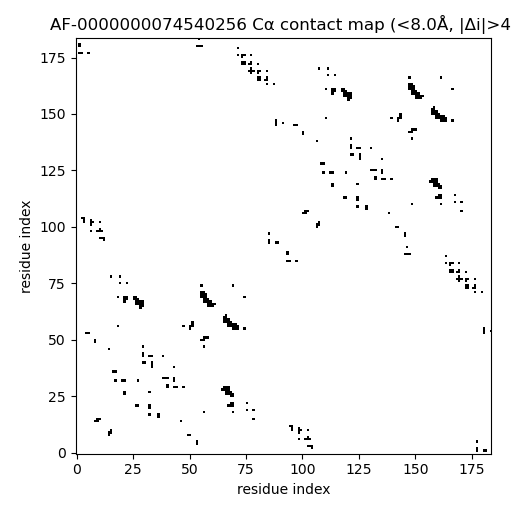1
ATOM 907 N N . LYS B 1 20 ? -4.766 8.508 7.996 1 98.31 20 LYS B N 1
ATOM 908 C CA . LYS B 1 20 ? -6.098 8.125 8.461 1 98.31 20 LYS B CA 1
ATOM 909 C C . LYS B 1 20 ? -6.641 9.148 9.461 1 98.31 20 LYS B C 1
ATOM 911 O O . LYS B 1 20 ? -7.816 9.508 9.398 1 98.31 20 LYS B O 1
ATOM 916 N N . THR B 1 21 ? -5.801 9.523 10.352 1 98.44 21 THR B N 1
ATOM 917 C CA . THR B 1 21 ? -6.188 10.5 11.359 1 98.44 21 THR B CA 1
ATOM 918 C C . THR B 1 21 ? -6.648 11.797 10.719 1 98.44 21 THR B C 1
ATOM 920 O O . THR B 1 21 ? -7.672 12.367 11.109 1 98.44 21 THR B O 1
ATOM 923 N N . ILE B 1 22 ? -5.949 12.242 9.734 1 98.44 22 ILE B N 1
ATOM 924 C CA . ILE B 1 22 ? -6.301 13.477 9.031 1 98.44 22 ILE B CA 1
ATOM 925 C C . ILE B 1 22 ? -7.613 13.281 8.273 1 98.44 22 ILE B C 1
ATOM 927 O O . ILE B 1 22 ? -8.5 14.141 8.328 1 98.44 22 ILE B O 1
ATOM 931 N N . ILE B 1 23 ? -7.73 12.219 7.582 1 97.94 23 ILE B N 1
ATOM 932 C CA . ILE B 1 23 ? -8.914 11.93 6.785 1 97.94 23 ILE B CA 1
ATOM 933 C C . ILE B 1 23 ? -10.156 11.914 7.684 1 97.94 23 ILE B C 1
ATOM 935 O O . ILE B 1 23 ? -11.18 12.5 7.336 1 97.94 23 ILE B O 1
ATOM 939 N N . ASP B 1 24 ? -10.031 11.305 8.797 1 97.12 24 ASP B N 1
ATOM 940 C CA . ASP B 1 24 ? -11.156 11.148 9.719 1 97.12 24 ASP B CA 1
ATOM 941 C C . ASP B 1 24 ? -11.547 12.492 10.336 1 97.12 24 ASP B C 1
ATOM 943 O O . ASP B 1 24 ? -12.711 12.719 10.648 1 97.12 24 ASP B O 1
ATOM 947 N N . SER B 1 25 ? -10.609 13.414 10.453 1 97.44 25 SER B N 1
ATOM 948 C CA . SER B 1 25 ? -10.844 14.664 11.172 1 97.44 25 SER B CA 1
ATOM 949 C C . SER B 1 25 ? -11.086 15.812 10.211 1 97.44 25 SER B C 1
ATOM 951 O O . SER B 1 25 ? -11.602 16.859 10.609 1 97.44 25 SER B O 1
ATOM 953 N N . GLY B 1 26 ? -10.68 15.617 8.969 1 96.44 26 GLY B N 1
ATOM 954 C CA . GLY B 1 26 ? -10.773 16.688 7.984 1 96.44 26 GLY B CA 1
ATOM 955 C C . GLY B 1 26 ? -9.477 17.453 7.824 1 96.44 26 GLY B C 1
ATOM 956 O O . GLY B 1 26 ? -8.898 17.5 6.734 1 96.44 26 GLY B O 1
ATOM 957 N N . GLU B 1 27 ? -9.031 18.141 8.797 1 97.5 27 GLU B N 1
ATOM 958 C CA . GLU B 1 27 ? -7.746 18.828 8.844 1 97.5 27 GLU B CA 1
ATOM 959 C C . GLU B 1 27 ? -7.207 18.906 10.266 1 97.5 27 GLU B C 1
ATOM 961 O O . GLU B 1 27 ? -7.977 19 11.219 1 97.5 27 GLU B O 1
ATOM 966 N N . LEU B 1 28 ? -5.898 18.844 10.328 1 98.19 28 LEU B N 1
ATOM 967 C CA . LEU B 1 28 ? -5.266 18.875 11.648 1 98.19 28 LEU B CA 1
ATOM 968 C C . LEU B 1 28 ? -3.916 19.578 11.586 1 98.19 28 LEU B C 1
ATOM 970 O O . LEU B 1 28 ? -3.24 19.547 10.555 1 98.19 28 LEU B O 1
ATOM 974 N N . SER B 1 29 ? -3.555 20.109 12.734 1 98.31 29 SER B N 1
ATOM 975 C CA . SER B 1 29 ? -2.207 20.641 12.875 1 98.31 29 SER B CA 1
ATOM 976 C C . SER B 1 29 ? -1.213 19.562 13.273 1 98.31 29 SER B C 1
ATOM 978 O O . SER B 1 29 ? -1.61 18.469 13.703 1 98.31 29 SER B O 1
ATOM 980 N N . VAL B 1 30 ? 0.085 19.891 13.109 1 98.06 30 VAL B N 1
ATOM 981 C CA . VAL B 1 30 ? 1.13 18.953 13.516 1 98.06 30 VAL B CA 1
ATOM 982 C C . VAL B 1 30 ? 0.983 18.625 14.992 1 98.06 30 VAL B C 1
ATOM 984 O O . VAL B 1 30 ? 1.164 17.469 15.398 1 98.06 30 VAL B O 1
ATOM 987 N N . THR B 1 31 ? 0.609 19.609 15.75 1 97.94 31 THR B N 1
ATOM 988 C CA . THR B 1 31 ? 0.434 19.422 17.188 1 97.94 31 THR B CA 1
ATOM 989 C C . THR B 1 31 ? -0.702 18.438 17.469 1 97.94 31 THR B C 1
ATOM 991 O O . THR B 1 31 ? -0.549 17.531 18.281 1 97.94 31 THR B O 1
ATOM 994 N N . GL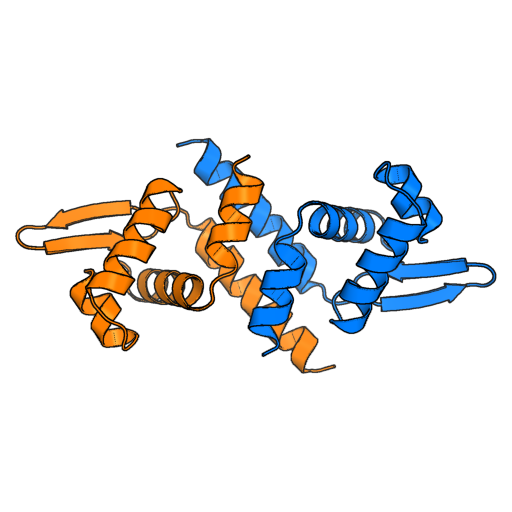U B 1 32 ? -1.835 18.641 16.859 1 98.19 32 GLU B N 1
ATOM 995 C CA . GLU B 1 32 ? -2.982 17.766 17.047 1 98.19 32 GLU B CA 1
ATOM 996 C C . GLU B 1 32 ? -2.658 16.344 16.609 1 98.19 32 GLU B C 1
ATOM 998 O O . GLU B 1 32 ? -3.053 15.375 17.266 1 98.19 32 GLU B O 1
ATOM 1003 N N . ILE B 1 33 ? -1.948 16.172 15.539 1 98.5 33 ILE B N 1
ATOM 1004 C CA . ILE B 1 33 ? -1.56 14.859 15.023 1 98.5 33 ILE B CA 1
ATOM 1005 C C . ILE B 1 33 ? -0.631 14.172 16.016 1 98.5 33 ILE B C 1
ATOM 1007 O O . ILE B 1 33 ? -0.838 13.008 16.359 1 98.5 33 ILE B O 1
ATOM 1011 N N . SER B 1 34 ? 0.371 14.883 16.453 1 98.56 34 SER B N 1
ATOM 1012 C CA . SER B 1 34 ? 1.325 14.359 17.406 1 98.56 34 SER B CA 1
ATOM 1013 C C . SER B 1 34 ? 0.62 13.859 18.672 1 98.56 34 SER B C 1
ATOM 1015 O O . SER B 1 34 ? 0.892 12.75 19.141 1 98.56 34 SER B O 1
ATOM 1017 N N . GLU B 1 35 ? -0.29 14.609 19.188 1 98.38 35 GLU B N 1
ATOM 1018 C CA . GLU B 1 35 ? -1.021 14.281 20.406 1 98.38 35 GLU B CA 1
ATOM 1019 C C . GLU B 1 35 ? -1.916 13.062 20.188 1 98.38 35 GLU B C 1
ATOM 1021 O O . GLU B 1 35 ? -1.941 12.148 21.016 1 98.38 35 GLU B O 1
ATOM 1026 N N . ARG B 1 36 ? -2.598 13.062 19.125 1 98.06 36 ARG B N 1
ATOM 1027 C CA . ARG B 1 36 ? -3.549 11.984 18.844 1 98.06 36 ARG B CA 1
ATOM 1028 C C . ARG B 1 36 ? -2.832 10.656 18.641 1 98.06 36 ARG B C 1
ATOM 1030 O O . ARG B 1 36 ? -3.363 9.602 19 1 98.06 36 ARG B O 1
ATOM 1037 N N . LEU B 1 37 ? -1.641 10.695 18.109 1 98.25 37 LEU B N 1
ATOM 1038 C CA . LEU B 1 37 ? -0.938 9.461 17.766 1 98.25 37 LEU B CA 1
ATOM 1039 C C . LEU B 1 37 ? 0.105 9.117 18.828 1 98.25 37 LEU B C 1
ATOM 1041 O O . LEU B 1 37 ? 0.695 8.039 18.797 1 98.25 37 LEU B O 1
ATOM 1045 N N . GLY B 1 38 ? 0.354 10.039 19.625 1 98.38 38 GLY B N 1
ATOM 1046 C CA . GLY B 1 38 ? 1.331 9.812 20.672 1 98.38 38 GLY B CA 1
ATOM 1047 C C . GLY B 1 38 ? 2.76 9.789 20.172 1 98.38 38 GLY B C 1
ATOM 1048 O O . GLY B 1 38 ? 3.572 8.977 20.625 1 98.38 38 GLY B O 1
ATOM 1049 N N . ILE B 1 39 ? 3.1 10.531 19.266 1 98 39 ILE B N 1
ATOM 1050 C CA . ILE B 1 39 ? 4.453 10.633 18.734 1 98 39 ILE B CA 1
ATOM 1051 C C . ILE B 1 39 ? 4.973 12.062 18.922 1 98 39 ILE B C 1
ATOM 1053 O O . ILE B 1 39 ? 4.203 12.977 19.219 1 98 39 ILE B O 1
ATOM 1057 N N . GLY B 1 40 ? 6.246 12.289 18.734 1 98.06 40 GLY B N 1
ATOM 1058 C CA . GLY B 1 40 ? 6.844 13.609 18.875 1 98.06 40 GLY B CA 1
ATOM 1059 C C . GLY B 1 40 ? 6.504 14.539 17.719 1 98.06 40 GLY B C 1
ATOM 1060 O O . GLY B 1 40 ? 6.316 14.094 16.594 1 98.06 40 GLY B O 1
ATOM 1061 N N . LYS B 1 41 ? 6.461 15.789 18.078 1 97.94 41 LYS B N 1
ATOM 1062 C CA . LYS B 1 41 ? 6.137 16.797 17.062 1 97.94 41 LYS B CA 1
ATOM 1063 C C . LYS B 1 41 ? 7.191 16.828 15.961 1 97.94 41 LYS B C 1
ATOM 1065 O O . LYS B 1 41 ? 6.863 17.047 14.789 1 97.94 41 LYS B O 1
ATOM 1070 N N . TYR B 1 42 ? 8.359 16.641 16.359 1 98.12 42 TYR B N 1
ATOM 1071 C CA . TYR B 1 42 ? 9.422 16.625 15.359 1 98.12 42 TYR B CA 1
ATOM 1072 C C . TYR B 1 42 ? 9.219 15.5 14.359 1 98.12 42 TYR B C 1
ATOM 1074 O O . TYR B 1 42 ? 9.297 15.711 13.148 1 98.12 42 TYR B O 1
ATOM 1082 N N . SER B 1 43 ? 9 14.266 14.891 1 97.88 43 SER B N 1
ATOM 1083 C CA . SER B 1 43 ? 8.758 13.102 14.047 1 97.88 43 SER B CA 1
ATOM 1084 C C . SER B 1 43 ? 7.527 13.312 13.164 1 97.88 43 SER B C 1
ATOM 1086 O O . SER B 1 43 ? 7.57 13.039 11.961 1 97.88 43 SER B O 1
ATOM 1088 N N . ALA B 1 44 ? 6.484 13.797 13.773 1 98.5 44 ALA B N 1
ATOM 1089 C CA . ALA B 1 44 ? 5.262 14.078 13.031 1 98.5 44 ALA B CA 1
ATOM 1090 C C . ALA B 1 44 ? 5.52 15.062 11.891 1 98.5 44 ALA B C 1
ATOM 1092 O O . ALA B 1 44 ? 5.031 14.883 10.781 1 98.5 44 ALA B O 1
ATOM 1093 N N . SER B 1 45 ? 6.254 16.062 12.172 1 98.38 45 SER B N 1
ATOM 1094 C CA . SER B 1 45 ? 6.566 17.078 11.172 1 98.38 45 SER B CA 1
ATOM 1095 C C . SER B 1 45 ? 7.355 16.484 10.008 1 98.38 45 SER B C 1
ATOM 1097 O O . SER B 1 45 ? 7.102 16.812 8.844 1 98.38 45 SER B O 1
ATOM 1099 N N . LYS B 1 46 ? 8.266 15.648 10.336 1 98.56 46 LYS B N 1
ATOM 1100 C CA . LYS B 1 46 ? 9.078 15.008 9.305 1 98.56 46 LYS B CA 1
ATOM 1101 C C . LYS B 1 46 ? 8.219 14.133 8.391 1 98.56 46 LYS B C 1
ATOM 1103 O O . LYS B 1 46 ? 8.375 14.156 7.172 1 98.56 46 LYS B O 1
ATOM 1108 N N . HIS B 1 47 ? 7.359 13.383 8.961 1 98.44 47 HIS B N 1
ATOM 1109 C CA . HIS B 1 47 ? 6.469 12.531 8.172 1 98.44 47 HIS B CA 1
ATOM 1110 C C . HIS B 1 47 ? 5.523 13.375 7.32 1 98.44 47 HIS B C 1
ATOM 1112 O O . HIS B 1 47 ? 5.289 13.055 6.152 1 98.44 47 HIS B O 1
ATOM 1118 N N . LEU B 1 48 ? 5.031 14.43 7.895 1 98.25 48 LEU B N 1
ATOM 1119 C CA . LEU B 1 48 ? 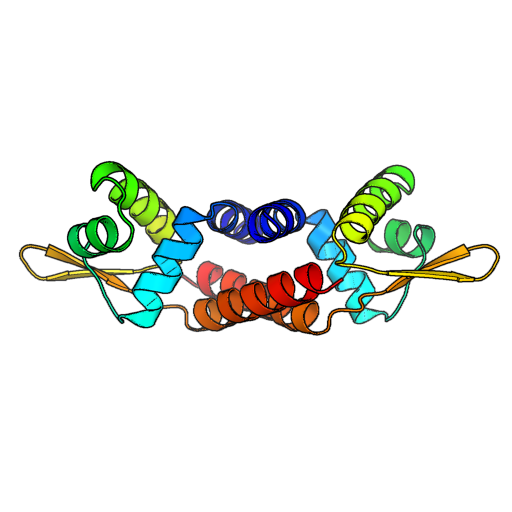4.094 15.289 7.184 1 98.25 48 LEU B CA 1
ATOM 1120 C C . LEU B 1 48 ? 4.777 15.984 6.012 1 98.25 48 LEU B C 1
ATOM 1122 O O . LEU B 1 48 ? 4.172 16.156 4.949 1 98.25 48 LEU B O 1
ATOM 1126 N N . LYS B 1 49 ? 5.969 16.406 6.301 1 98.12 49 LYS B N 1
ATOM 1127 C CA . LYS B 1 49 ? 6.715 17.031 5.207 1 98.12 49 LYS B CA 1
ATOM 1128 C C . LYS B 1 49 ? 6.887 16.062 4.039 1 98.12 49 LYS B C 1
ATOM 1130 O O . LYS B 1 49 ? 6.688 16.438 2.881 1 98.12 49 LYS B O 1
ATOM 1135 N N . LEU B 1 50 ? 7.254 14.852 4.309 1 97.69 50 LEU B N 1
ATOM 1136 C CA . LEU B 1 50 ? 7.398 13.828 3.279 1 97.69 50 LEU B CA 1
ATOM 1137 C C . LEU B 1 50 ? 6.082 13.609 2.541 1 97.69 50 LEU B C 1
ATOM 1139 O O . LEU B 1 50 ? 6.055 13.578 1.309 1 97.69 50 LEU B O 1
ATOM 1143 N N . LEU B 1 51 ? 5.012 13.453 3.238 1 97.81 51 LEU B N 1
ATOM 1144 C CA . LEU B 1 51 ? 3.688 13.219 2.666 1 97.81 51 LEU B CA 1
ATOM 1145 C C . LEU B 1 51 ? 3.236 14.414 1.835 1 97.81 51 LEU B C 1
ATOM 1147 O O . LEU B 1 51 ? 2.598 14.242 0.793 1 97.81 51 LEU B O 1
ATOM 1151 N N . TYR B 1 52 ? 3.598 15.617 2.361 1 97.12 52 TYR B N 1
ATOM 1152 C CA . TYR B 1 52 ? 3.289 16.844 1.644 1 97.12 52 TYR B CA 1
ATOM 1153 C C . TYR B 1 52 ? 4.066 16.922 0.334 1 97.12 52 TYR B C 1
ATOM 1155 O O . TYR B 1 52 ? 3.49 17.203 -0.72 1 97.12 52 TYR B O 1
ATOM 1163 N N . ASP B 1 53 ? 5.328 16.625 0.433 1 96.06 53 ASP B N 1
ATOM 1164 C CA . ASP B 1 53 ? 6.188 16.672 -0.746 1 96.06 53 ASP B CA 1
ATOM 1165 C C . ASP B 1 53 ? 5.727 15.672 -1.807 1 96.06 53 ASP B C 1
ATOM 1167 O O . ASP B 1 53 ? 5.887 15.914 -3.004 1 96.06 53 ASP B O 1
ATOM 1171 N N . LEU B 1 54 ? 5.066 14.609 -1.366 1 95.75 54 LEU B N 1
ATOM 1172 C CA . LEU B 1 54 ? 4.609 13.562 -2.279 1 95.75 54 LEU B CA 1
ATOM 1173 C C . LEU B 1 54 ? 3.213 13.875 -2.805 1 95.75 54 LEU B C 1
ATOM 1175 O O . LEU B 1 54 ? 2.693 13.156 -3.664 1 95.75 54 LEU B O 1
ATOM 1179 N N . GLY B 1 55 ? 2.613 14.859 -2.242 1 95.62 55 GLY B N 1
ATOM 1180 C CA . GLY B 1 55 ? 1.295 15.266 -2.699 1 95.62 55 GLY B CA 1
ATOM 1181 C C . GLY B 1 55 ? 0.168 14.492 -2.041 1 95.62 55 GLY B C 1
ATOM 1182 O O . GLY B 1 55 ? -0.97 14.516 -2.516 1 95.62 55 GLY B O 1
ATOM 1183 N N . LEU B 1 56 ? 0.409 13.805 -0.985 1 97.62 56 LEU B N 1
ATOM 1184 C CA . LEU B 1 56 ? -0.596 12.992 -0.306 1 97.62 56 LEU B CA 1
ATOM 1185 C C . LEU B 1 56 ? -1.391 13.836 0.687 1 97.62 56 LEU B C 1
ATOM 1187 O O . LEU B 1 56 ? -2.527 13.5 1.025 1 97.62 56 LEU B O 1
ATOM 1191 N N . VAL B 1 57 ? -0.796 14.883 1.152 1 97.62 57 VAL B N 1
ATOM 1192 C CA . VAL B 1 57 ? -1.505 15.859 1.975 1 97.62 57 VAL B CA 1
ATOM 1193 C C . VAL B 1 57 ? -1.218 17.266 1.468 1 97.62 57 VAL B C 1
ATOM 1195 O O . VAL B 1 57 ? -0.266 17.484 0.713 1 97.62 57 VAL B O 1
ATOM 1198 N N . ASN B 1 58 ? -2.031 18.156 1.798 1 97 58 ASN B N 1
ATOM 1199 C CA . ASN B 1 58 ? -1.862 19.578 1.593 1 97 58 ASN B CA 1
ATOM 1200 C C . ASN B 1 58 ? -1.895 20.344 2.914 1 97 58 ASN B C 1
ATOM 1202 O O . ASN B 1 58 ? -2.213 19.781 3.959 1 97 58 ASN B O 1
ATOM 1206 N N . ALA B 1 59 ? -1.442 21.594 2.801 1 96.81 59 ALA B N 1
ATOM 1207 C CA . ALA B 1 59 ? -1.416 22.391 4.02 1 96.81 59 ALA B CA 1
ATOM 1208 C C . ALA B 1 59 ? -1.92 23.812 3.756 1 96.81 59 ALA B C 1
ATOM 1210 O O . ALA B 1 59 ? -1.679 24.375 2.686 1 96.81 59 ALA B O 1
ATOM 1211 N N . ARG B 1 60 ? -2.664 24.312 4.637 1 95.44 60 ARG B N 1
ATOM 1212 C CA . ARG B 1 60 ? -3.066 25.719 4.605 1 95.44 60 ARG B CA 1
ATOM 1213 C C . ARG B 1 60 ? -2.641 26.438 5.879 1 95.44 60 ARG B C 1
ATOM 1215 O O . ARG B 1 60 ? -2.637 25.844 6.961 1 95.44 60 ARG B O 1
ATOM 1222 N N . GLU B 1 61 ? -2.232 27.672 5.602 1 92.12 61 GLU B N 1
ATOM 1223 C CA . GLU B 1 61 ? -1.83 28.5 6.746 1 92.12 61 GLU B CA 1
ATOM 1224 C C . GLU B 1 61 ? -3.047 29.047 7.477 1 92.12 61 GLU B C 1
ATOM 1226 O O . GLU B 1 61 ? -3.969 29.578 6.852 1 92.12 61 GLU B O 1
ATOM 1231 N N . ASP B 1 62 ? -3.127 28.719 8.664 1 87.62 62 ASP B N 1
ATOM 1232 C CA . ASP B 1 62 ? -4.09 29.328 9.578 1 87.62 62 ASP B CA 1
ATOM 1233 C C . ASP B 1 62 ? -3.393 29.906 10.812 1 87.62 62 ASP B C 1
ATOM 1235 O O . ASP B 1 62 ? -3.383 29.281 11.875 1 87.62 62 ASP B O 1
ATOM 1239 N N . PRO B 1 63 ? -3.035 31.125 10.617 1 87.5 63 PRO B N 1
ATOM 1240 C CA . PRO B 1 63 ? -2.213 31.672 11.703 1 87.5 63 PRO B CA 1
ATOM 1241 C C . PRO B 1 63 ? -2.916 31.609 13.055 1 87.5 63 PRO B C 1
ATOM 1243 O O . PRO B 1 63 ? -4.121 31.859 13.141 1 87.5 63 PRO B O 1
ATOM 1246 N N . PRO B 1 64 ? -2.023 30.844 13.984 1 86.25 64 PRO B N 1
ATOM 1247 C CA . PRO B 1 64 ? -0.577 30.609 13.992 1 86.25 64 PRO B CA 1
ATOM 1248 C C . PRO B 1 64 ? -0.209 29.188 13.586 1 86.25 64 PRO B C 1
ATOM 1250 O O . PRO B 1 64 ? 0.947 28.781 13.727 1 86.25 64 PRO B O 1
ATOM 1253 N N . ARG B 1 65 ? -1.083 28.484 13.18 1 90.12 65 ARG B N 1
ATOM 1254 C CA . ARG B 1 65 ? -0.771 27.078 12.938 1 90.12 65 ARG B CA 1
ATOM 1255 C C . ARG B 1 65 ? -0.934 26.734 11.461 1 90.12 65 ARG B C 1
ATOM 1257 O O . ARG B 1 65 ? -1.469 27.531 10.688 1 90.12 65 ARG B O 1
ATOM 1264 N N . LYS B 1 66 ? -0.343 25.734 11.07 1 96.19 66 LYS B N 1
ATOM 1265 C CA . LYS B 1 66 ? -0.503 25.109 9.766 1 96.19 66 LYS B CA 1
ATOM 1266 C C . LYS B 1 66 ? -1.411 23.891 9.844 1 96.19 66 LYS B C 1
ATOM 1268 O O . LYS B 1 66 ? -1.238 23.031 10.727 1 96.19 66 LYS B O 1
ATOM 1273 N N . LEU B 1 67 ? -2.455 23.891 9.008 1 98.12 67 LEU B N 1
ATOM 1274 C CA . LEU B 1 67 ? -3.398 22.781 9.023 1 98.12 67 LEU B CA 1
ATOM 1275 C C . LEU B 1 67 ? -3.207 21.891 7.805 1 98.12 67 LEU B C 1
ATOM 1277 O O . LEU B 1 67 ? -3.229 22.375 6.668 1 98.12 67 LEU B O 1
ATOM 1281 N N . TYR B 1 68 ? -3.041 20.609 8.062 1 98.31 68 TYR B N 1
ATOM 1282 C CA . TYR B 1 68 ? -2.85 19.625 7.008 1 98.31 68 TYR B CA 1
ATOM 1283 C C . TYR B 1 68 ? -4.156 18.906 6.688 1 98.31 68 TYR B C 1
ATOM 1285 O O . TYR B 1 68 ? -4.949 18.609 7.59 1 98.31 68 TYR B O 1
ATOM 1293 N N . TYR B 1 69 ? -4.367 18.625 5.422 1 98.12 69 TYR B N 1
ATOM 1294 C CA . TYR B 1 69 ? -5.559 17.906 4.973 1 98.12 69 TYR B CA 1
ATOM 1295 C C . TYR B 1 69 ? -5.258 17.062 3.742 1 98.12 69 TYR B C 1
ATOM 1297 O O . TYR B 1 69 ? -4.273 17.312 3.039 1 98.12 69 TYR B O 1
ATOM 1305 N N . VAL B 1 70 ? -6.074 16.062 3.561 1 97.56 70 VAL B N 1
ATOM 1306 C CA . VAL B 1 70 ? -5.93 15.195 2.396 1 97.56 70 VAL B CA 1
ATOM 1307 C C . VAL B 1 70 ? -6.789 15.719 1.249 1 97.56 70 VAL B C 1
ATOM 1309 O O . VAL B 1 70 ? -7.992 15.938 1.415 1 97.56 70 VAL B O 1
ATOM 1312 N N . SER B 1 71 ? -6.109 15.961 0.187 1 90.75 71 SER B N 1
ATOM 1313 C CA . SER B 1 71 ? -6.828 16.531 -0.947 1 90.75 71 SER B CA 1
ATOM 1314 C C . SER B 1 71 ? -7.062 15.492 -2.037 1 90.75 71 SER B C 1
ATOM 1316 O O . SER B 1 71 ? -7.555 15.82 -3.119 1 90.75 71 SER B O 1
ATOM 1318 N N . ILE B 1 72 ? -6.703 14.297 -1.906 1 94.75 72 ILE B N 1
ATOM 1319 C CA . ILE B 1 72 ? -6.891 13.18 -2.83 1 94.75 72 ILE B CA 1
ATOM 1320 C C . ILE B 1 72 ? -7.91 12.203 -2.258 1 94.75 72 ILE B C 1
ATOM 1322 O O . ILE B 1 72 ? -7.559 11.312 -1.479 1 94.75 72 ILE B O 1
ATOM 1326 N N . PRO B 1 73 ? -9.086 12.312 -2.682 1 93.38 73 PRO B N 1
ATOM 1327 C CA . PRO B 1 73 ? -10.117 11.445 -2.105 1 93.38 73 PRO B CA 1
ATOM 1328 C C . PRO B 1 73 ? -9.812 9.961 -2.281 1 93.38 73 PRO B C 1
ATOM 1330 O O . PRO B 1 73 ? -10.203 9.141 -1.446 1 93.38 73 PRO B O 1
ATOM 1333 N N . GLU B 1 74 ? -9.109 9.648 -3.332 1 97.38 74 GLU B N 1
ATOM 1334 C CA . GLU B 1 74 ? -8.758 8.266 -3.629 1 97.38 74 GLU B CA 1
ATOM 1335 C C . GLU B 1 74 ? -7.898 7.664 -2.518 1 97.38 74 GLU B C 1
ATOM 1337 O O . GLU B 1 74 ? -7.855 6.441 -2.348 1 97.38 74 GLU B O 1
ATOM 1342 N N . LEU B 1 75 ? -7.266 8.469 -1.734 1 98.19 75 LEU B N 1
ATOM 1343 C CA . LEU B 1 75 ? -6.438 7.984 -0.637 1 98.19 75 LEU B CA 1
ATOM 1344 C C . LEU B 1 75 ? -7.289 7.328 0.442 1 98.19 75 LEU B C 1
ATOM 1346 O O . LEU B 1 75 ? -6.875 6.34 1.054 1 98.19 75 LEU B O 1
ATOM 1350 N N . LYS B 1 76 ? -8.438 7.906 0.662 1 97.94 76 LYS B N 1
ATOM 1351 C CA . LYS B 1 76 ? -9.359 7.289 1.61 1 97.94 76 LYS B CA 1
ATOM 1352 C C . LYS B 1 76 ? -9.758 5.887 1.156 1 97.94 76 LYS B C 1
ATOM 1354 O O . LYS B 1 76 ? -9.742 4.945 1.951 1 97.94 76 LYS B O 1
ATOM 1359 N N . GLU B 1 77 ? -10.078 5.801 -0.109 1 97.75 77 GLU B N 1
ATOM 1360 C CA . GLU B 1 77 ? -10.438 4.504 -0.679 1 97.75 77 GLU B CA 1
ATOM 1361 C C . GLU B 1 77 ? -9.281 3.51 -0.542 1 97.75 77 GLU B C 1
ATOM 1363 O O . GLU B 1 77 ? -9.5 2.34 -0.22 1 97.75 77 GLU B O 1
ATOM 1368 N N . LEU B 1 78 ? -8.109 3.98 -0.793 1 98.5 78 LEU B N 1
ATOM 1369 C CA . LEU B 1 78 ? -6.926 3.137 -0.734 1 98.5 78 LEU B CA 1
ATOM 1370 C C . LEU B 1 78 ? -6.719 2.584 0.673 1 98.5 78 LEU B C 1
ATOM 1372 O O . LEU B 1 78 ? -6.543 1.376 0.85 1 98.5 78 LEU B O 1
ATOM 1376 N N . LEU B 1 79 ? -6.801 3.402 1.643 1 98.44 79 LEU B N 1
ATOM 1377 C CA . LEU B 1 79 ? -6.527 2.986 3.014 1 98.44 79 LEU B CA 1
ATOM 1378 C C . LEU B 1 79 ? -7.648 2.098 3.543 1 98.44 79 LEU B C 1
ATOM 1380 O O . LEU B 1 79 ? -7.398 1.182 4.332 1 98.44 79 LEU B O 1
ATOM 1384 N N . GLU B 1 80 ? -8.867 2.369 3.109 1 97.88 80 GLU B N 1
ATOM 1385 C CA . GLU B 1 80 ? -9.977 1.498 3.482 1 97.88 80 GLU B CA 1
ATOM 1386 C C . GLU B 1 80 ? -9.805 0.103 2.889 1 97.88 80 GLU B C 1
ATOM 1388 O O . GLU B 1 80 ? -10.039 -0.9 3.568 1 97.88 80 GLU B O 1
ATOM 1393 N N . ALA B 1 81 ? -9.492 0.059 1.622 1 98.06 81 ALA B N 1
ATOM 1394 C CA . ALA B 1 81 ? -9.25 -1.232 0.986 1 98.06 81 ALA B CA 1
ATOM 1395 C C . ALA B 1 81 ? -8.078 -1.955 1.649 1 98.06 81 ALA B C 1
ATOM 1397 O O . ALA B 1 81 ? -8.109 -3.176 1.823 1 98.06 81 ALA B O 1
ATOM 1398 N N . TYR B 1 82 ? -7.078 -1.208 1.986 1 98.38 82 TYR B N 1
ATOM 1399 C CA . TYR B 1 82 ? -5.93 -1.764 2.695 1 98.38 82 TYR B CA 1
ATOM 1400 C C . TYR B 1 82 ? -6.367 -2.471 3.973 1 98.38 82 TYR B C 1
ATOM 1402 O O . TYR B 1 82 ? -5.988 -3.619 4.215 1 98.38 82 TYR B O 1
ATOM 1410 N N . ASP B 1 83 ? -7.203 -1.85 4.723 1 97.81 83 ASP B N 1
ATOM 1411 C CA . ASP B 1 83 ? -7.691 -2.424 5.973 1 97.81 83 ASP B CA 1
ATOM 1412 C C . ASP B 1 83 ? -8.492 -3.699 5.715 1 97.81 83 ASP B C 1
ATOM 1414 O O . ASP B 1 83 ? -8.383 -4.668 6.469 1 97.81 83 ASP B O 1
ATOM 1418 N N . LYS B 1 84 ? -9.211 -3.641 4.672 1 97.94 84 LYS B N 1
ATOM 1419 C CA . LYS B 1 84 ? -10.016 -4.812 4.336 1 97.94 84 LYS B CA 1
ATOM 1420 C C . LYS B 1 84 ? -9.125 -6 3.973 1 97.94 84 LYS B C 1
ATOM 1422 O O . LYS B 1 84 ? -9.438 -7.145 4.316 1 97.94 84 LYS B O 1
ATOM 1427 N N . VAL B 1 85 ? -8.047 -5.742 3.256 1 97.94 85 VAL B N 1
ATOM 1428 C CA . VAL B 1 85 ? -7.137 -6.816 2.881 1 97.94 85 VAL B CA 1
ATOM 1429 C C . VAL B 1 85 ? -6.453 -7.371 4.129 1 97.94 85 VAL B C 1
ATOM 1431 O O . VAL B 1 85 ? -6.328 -8.586 4.285 1 97.94 85 VAL B O 1
ATOM 1434 N N . VAL B 1 86 ? -6.008 -6.523 4.988 1 97.5 86 VAL B N 1
ATOM 1435 C CA . VAL B 1 86 ? -5.367 -6.945 6.23 1 97.5 86 VAL B CA 1
ATOM 1436 C C . VAL B 1 86 ? -6.312 -7.852 7.016 1 97.5 86 VAL B C 1
ATOM 1438 O O . VAL B 1 86 ? -5.895 -8.875 7.555 1 97.5 86 VAL B O 1
ATOM 1441 N N . GLU B 1 87 ? -7.562 -7.41 7.078 1 97.12 87 GLU B N 1
ATOM 1442 C CA . GLU B 1 87 ? -8.555 -8.203 7.793 1 97.12 87 GLU B CA 1
ATOM 1443 C C . GLU B 1 87 ? -8.742 -9.57 7.152 1 97.12 87 GLU B C 1
ATOM 1445 O O . GLU B 1 87 ? -8.859 -10.586 7.848 1 97.12 87 GLU B O 1
ATOM 1450 N N . ALA B 1 88 ? -8.789 -9.555 5.879 1 95.75 88 ALA B N 1
ATOM 1451 C CA . ALA B 1 88 ? -9.008 -10.797 5.145 1 95.75 88 ALA B CA 1
ATOM 1452 C C . ALA B 1 88 ? -7.855 -11.773 5.359 1 95.75 88 ALA B C 1
ATOM 1454 O O . ALA B 1 88 ? -8.07 -12.984 5.484 1 95.75 88 ALA B O 1
ATOM 1455 N N . ILE B 1 89 ? -6.613 -11.25 5.348 1 93.88 89 ILE B N 1
ATOM 1456 C CA . ILE B 1 89 ? -5.457 -12.133 5.488 1 93.88 89 ILE B CA 1
ATOM 1457 C C . ILE B 1 89 ? -5.359 -12.625 6.93 1 93.88 89 ILE B C 1
ATOM 1459 O O . ILE B 1 89 ? -4.887 -13.734 7.18 1 93.88 89 ILE B O 1
ATOM 1463 N N . SER B 1 90 ? -5.848 -11.82 7.859 1 93.94 90 SER B N 1
ATOM 1464 C CA . SER B 1 90 ? -5.793 -12.18 9.273 1 93.94 90 SER B CA 1
ATOM 1465 C C . SER B 1 90 ? -6.797 -13.281 9.602 1 93.94 90 SER B C 1
ATOM 1467 O O . SER B 1 90 ? -6.652 -13.984 10.602 1 93.94 90 SER B O 1
ATOM 1469 N N . LYS B 1 91 ? -7.812 -13.422 8.828 1 87.69 91 LYS B N 1
ATOM 1470 C CA . LYS B 1 91 ? -8.844 -14.43 9.047 1 87.69 91 LYS B CA 1
ATOM 1471 C C . LYS B 1 91 ? -8.422 -15.781 8.469 1 87.69 91 LYS B C 1
ATOM 1473 O O . LYS B 1 91 ? -9.062 -16.797 8.742 1 87.69 91 LYS B O 1
ATOM 1478 N N . ARG B 1 92 ? -7.402 -15.938 7.734 1 77.75 92 ARG B N 1
ATOM 1479 C CA . ARG B 1 92 ? -6.902 -17.188 7.188 1 77.75 92 ARG B CA 1
ATOM 1480 C C . ARG B 1 92 ? -6.102 -17.969 8.227 1 77.75 92 ARG B C 1
ATOM 1482 O O . ARG B 1 92 ? -5.309 -17.375 8.969 1 77.75 92 ARG B O 1
#

Nearest PDB structures (foldseek):
  3f72-assembly1_B  TM=8.803E-01  e=1.735E-06  Staphylococcus aureus
  4ooi-assembly1_A  TM=8.871E-01  e=1.853E-06  Vibrio cholerae O1 biovar El Tor str. N16961
  1u2w-assembly1_B  TM=8.819E-01  e=4.087E-06  Staphylococcus aureus
  1u2w-assembly2_C  TM=9.537E-01  e=1.742E-05  Staphylococcus aureus
  3cuo-assembly2_C  TM=8.916E-01  e=1.339E-05  unclassified